Protein AF-A0A2T0MKP4-F1 (afdb_monomer)

Mean predicted aligned error: 13.67 Å

Foldseek 3Di:
DDDDDDDDDDDDDDDDDPDDPPDDPPPDDDCLPPAPLVPLQPQDDPDDDDDDDDDDDPPPPVQDAFPVPRHGADRVAWWKQFLVSRYTTGHHPVRLVQLCDPPRVVVGIHTQDADKFADPDDDPVVVPDPDFKKKWAQNPVVRFIWIFDQALSFTGTDPGDDDPCNVVDDHSQWIFIAGNVLGTIIGTVSLVSNLSSLQNVQADDDPRDDRSVVVVVVSSVVSVVPRDDD

pLDDT: mean 73.69, std 24.6, range [23.22, 97.62]

Organism: NCBI:txid1291556

Secondary structure (DSSP, 8-state):
---------------SS-------------------TTTTT-----------------------B-TTT--B--TTPEEEEETTTTEEEEE-HHHHHHHSSGGGTTTTEEE-----EEESS--GGGT--SSSEEEEEEETTTTEEEEEEEETTEEEE------GGGGGSPTTTEEEEEETTTEEEEEEHHHHHHHHHHHHHH--SSS-HHHHHHHHHHHHHHHHH-----

Radius of gyration: 22.75 Å; Cα contacts (8 Å, |Δi|>4): 328; chains: 1; bounding box: 42×96×41 Å

Structure (mmCIF, N/CA/C/O backbone):
data_AF-A0A2T0MKP4-F1
#
_entry.id   AF-A0A2T0MKP4-F1
#
loop_
_atom_site.group_PDB
_atom_site.id
_atom_site.type_symbol
_atom_site.label_atom_id
_atom_site.label_alt_id
_atom_site.label_comp_id
_atom_site.label_asym_id
_atom_site.label_entity_id
_atom_site.label_seq_id
_atom_site.pdbx_PDB_ins_code
_atom_site.Cartn_x
_atom_site.Cartn_y
_atom_site.Cartn_z
_atom_site.occupancy
_atom_site.B_iso_or_equiv
_atom_site.auth_seq_id
_atom_site.auth_comp_id
_atom_site.auth_asym_id
_atom_site.auth_atom_id
_atom_site.pdbx_PDB_model_num
ATOM 1 N N . MET A 1 1 ? 25.086 57.023 -5.379 1.00 43.94 1 MET A N 1
ATOM 2 C CA . MET A 1 1 ? 24.122 56.310 -4.517 1.00 43.94 1 MET A CA 1
ATOM 3 C C . MET A 1 1 ? 23.199 57.343 -3.894 1.00 43.94 1 MET A C 1
ATOM 5 O O . MET A 1 1 ? 23.745 58.219 -3.247 1.00 43.94 1 MET A O 1
ATOM 9 N N . ASN A 1 2 ? 21.890 57.302 -4.197 1.00 34.00 2 ASN A N 1
ATOM 10 C CA . ASN A 1 2 ? 20.743 57.912 -3.486 1.00 34.00 2 ASN A CA 1
ATOM 11 C C . ASN A 1 2 ? 19.440 57.665 -4.297 1.00 34.00 2 ASN A C 1
ATOM 13 O O . ASN A 1 2 ? 19.446 57.919 -5.499 1.00 34.00 2 ASN A O 1
ATOM 17 N N . GLY A 1 3 ? 18.352 57.243 -3.622 1.00 35.72 3 GLY A N 1
ATOM 18 C CA . GLY A 1 3 ? 16.939 57.193 -4.089 1.00 35.72 3 GLY A CA 1
ATOM 19 C C . GLY A 1 3 ? 16.528 55.931 -4.880 1.00 35.72 3 GLY A C 1
ATOM 20 O O . GLY A 1 3 ? 17.295 55.483 -5.718 1.00 35.72 3 GLY A O 1
ATOM 21 N N . SER A 1 4 ? 15.365 55.283 -4.708 1.00 40.62 4 SER A N 1
ATOM 22 C CA . SER A 1 4 ? 14.092 55.706 -4.101 1.00 40.62 4 SER A CA 1
ATOM 23 C C . SER A 1 4 ? 13.176 54.513 -3.755 1.00 40.62 4 SER A C 1
ATOM 25 O O . SER A 1 4 ? 13.157 53.501 -4.451 1.00 40.62 4 SER A O 1
ATOM 27 N N . THR A 1 5 ? 12.384 54.702 -2.701 1.00 44.50 5 THR A N 1
ATOM 28 C CA . THR A 1 5 ? 11.231 53.933 -2.189 1.00 44.50 5 THR A CA 1
ATOM 29 C C . THR A 1 5 ? 10.038 53.900 -3.157 1.00 44.50 5 THR A C 1
ATOM 31 O O . THR A 1 5 ? 9.821 54.925 -3.795 1.00 44.50 5 THR A O 1
ATOM 34 N N . ARG A 1 6 ? 9.257 52.796 -3.188 1.00 42.75 6 ARG A N 1
ATOM 35 C CA . ARG A 1 6 ? 7.771 52.638 -3.334 1.00 42.75 6 ARG A CA 1
ATOM 36 C C . ARG A 1 6 ? 7.443 51.135 -3.188 1.00 42.75 6 ARG A C 1
ATOM 38 O O . ARG A 1 6 ? 8.251 50.331 -3.631 1.00 42.75 6 ARG A O 1
ATOM 45 N N . ASP A 1 7 ? 6.331 50.602 -2.693 1.00 38.66 7 ASP A N 1
ATOM 46 C CA . ASP A 1 7 ? 5.227 51.001 -1.815 1.00 38.66 7 ASP A CA 1
ATOM 47 C C . ASP A 1 7 ? 4.551 49.659 -1.453 1.00 38.66 7 ASP A C 1
ATOM 49 O O . ASP A 1 7 ? 4.095 48.933 -2.337 1.00 38.66 7 ASP A O 1
ATOM 53 N N . GLY A 1 8 ? 4.552 49.275 -0.174 1.00 34.56 8 GLY A N 1
ATOM 54 C CA . GLY A 1 8 ? 3.868 48.076 0.317 1.00 34.56 8 GLY A CA 1
ATOM 55 C C . GLY A 1 8 ? 2.431 48.417 0.697 1.00 34.56 8 GLY A C 1
ATOM 56 O O . GLY A 1 8 ? 2.204 49.087 1.701 1.00 34.56 8 GLY A O 1
ATOM 57 N N . GLY A 1 9 ? 1.463 47.980 -0.108 1.00 33.59 9 GLY A N 1
ATOM 58 C CA . GLY A 1 9 ? 0.040 48.122 0.197 1.00 33.59 9 GLY A CA 1
ATOM 59 C C . GLY A 1 9 ? -0.408 47.125 1.266 1.00 33.59 9 GLY A C 1
ATOM 60 O O . GLY A 1 9 ? -0.424 45.920 1.027 1.00 33.59 9 GLY A O 1
ATOM 61 N N . THR A 1 10 ? -0.806 47.630 2.432 1.00 38.09 10 THR A N 1
ATOM 62 C CA . THR A 1 10 ? -1.449 46.856 3.503 1.00 38.09 10 THR A CA 1
ATOM 63 C C . THR A 1 10 ? -2.957 46.795 3.257 1.00 38.09 10 THR A C 1
ATOM 65 O O . THR A 1 10 ? -3.630 47.825 3.286 1.00 38.09 10 THR A O 1
ATOM 68 N N . VAL A 1 11 ? -3.516 45.597 3.062 1.00 38.03 11 VAL A N 1
ATOM 69 C CA . VAL A 1 11 ? -4.972 45.377 3.083 1.00 38.03 11 VAL A CA 1
ATOM 70 C C . VAL A 1 11 ? -5.373 44.919 4.485 1.00 38.03 11 VAL A C 1
ATOM 72 O O 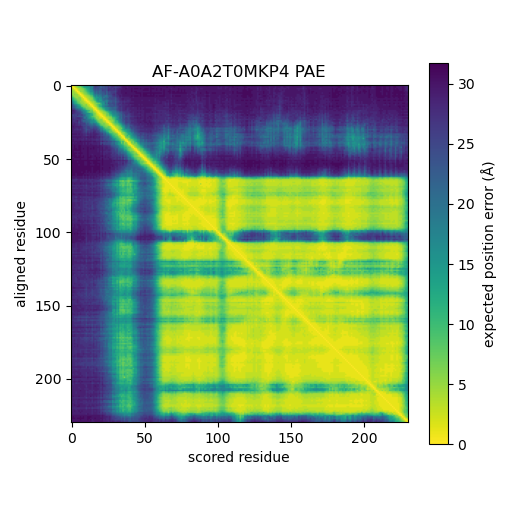. VAL A 1 11 ? -5.071 43.803 4.897 1.00 38.03 11 VAL A O 1
ATOM 75 N N . ASN A 1 12 ? -6.059 45.793 5.224 1.00 32.03 12 ASN A N 1
ATOM 76 C CA . ASN A 1 12 ? -6.628 45.495 6.539 1.00 32.03 12 ASN A CA 1
ATOM 77 C C . ASN A 1 12 ? -8.058 44.950 6.394 1.00 32.03 12 ASN A C 1
ATOM 79 O O . ASN A 1 12 ? -9.005 45.722 6.245 1.00 32.03 12 ASN A O 1
ATOM 83 N N . GLY A 1 13 ? -8.222 43.628 6.485 1.00 33.34 13 GLY A N 1
ATOM 84 C CA . GLY A 1 13 ? -9.520 42.971 6.660 1.00 33.34 13 GLY A CA 1
ATOM 85 C C . GLY A 1 13 ? -9.736 42.578 8.123 1.00 33.34 13 GLY A C 1
ATOM 86 O O . GLY A 1 13 ? -9.011 41.741 8.647 1.00 33.34 13 GLY A O 1
ATOM 87 N N . ARG A 1 14 ? -10.725 43.181 8.795 1.00 33.44 14 ARG A N 1
ATOM 88 C CA . ARG A 1 14 ? -11.178 42.767 10.135 1.00 33.44 14 ARG A CA 1
ATOM 89 C C . ARG A 1 14 ? -12.161 41.601 10.002 1.00 33.44 14 ARG A C 1
ATOM 91 O O . ARG A 1 14 ? -13.255 41.794 9.475 1.00 33.44 14 ARG A O 1
ATOM 98 N N . THR A 1 15 ? -11.798 40.426 10.505 1.00 41.06 15 THR A N 1
ATOM 99 C CA . THR A 1 15 ? -12.735 39.323 10.769 1.00 41.06 15 THR A CA 1
ATOM 100 C C . THR A 1 15 ? -13.427 39.533 12.120 1.00 41.06 15 THR A C 1
ATOM 102 O O . THR A 1 15 ? -12.888 40.181 13.017 1.00 41.06 15 THR A O 1
ATOM 105 N N . ARG A 1 16 ? -14.674 39.059 12.230 1.00 39.78 16 ARG A N 1
ATOM 106 C CA . ARG A 1 16 ? -15.604 39.381 13.325 1.00 39.78 16 ARG A CA 1
ATOM 107 C C . ARG A 1 16 ? -15.595 38.411 14.508 1.00 39.78 16 ARG A C 1
ATOM 109 O O . ARG A 1 16 ? -16.331 38.668 15.449 1.00 39.78 16 ARG A O 1
ATOM 116 N N . ASP A 1 17 ? -14.731 37.401 14.518 1.00 36.59 17 ASP A N 1
ATOM 117 C CA . ASP A 1 17 ? -14.641 36.438 15.618 1.00 36.59 17 ASP A CA 1
ATOM 118 C C . ASP A 1 17 ? -13.200 36.380 16.136 1.00 36.59 17 ASP A C 1
ATOM 120 O O . ASP A 1 17 ? -12.278 35.954 15.441 1.00 36.59 17 ASP A O 1
ATOM 124 N N . GLY A 1 18 ? -12.999 36.897 17.351 1.00 34.97 18 GLY A N 1
ATOM 125 C CA . GLY A 1 18 ? -11.704 37.071 18.012 1.00 34.97 18 GLY A CA 1
ATOM 126 C C . GLY A 1 18 ? -11.052 35.767 18.475 1.00 34.97 18 GLY A C 1
ATOM 127 O O . GLY A 1 18 ? -10.888 35.555 19.672 1.00 34.97 18 GLY A O 1
ATOM 128 N N . GLY A 1 19 ? -10.646 34.918 17.532 1.00 26.39 19 GLY A N 1
ATOM 129 C CA . GLY A 1 19 ? -9.784 33.763 17.775 1.00 26.39 19 GLY A CA 1
ATOM 130 C C . GLY A 1 19 ? -8.436 33.931 17.081 1.00 26.39 19 GLY A C 1
ATOM 131 O O . GLY A 1 19 ? -8.332 33.781 15.866 1.00 26.39 19 GLY A O 1
ATOM 132 N N . THR A 1 20 ? -7.383 34.227 17.839 1.00 26.52 20 THR A N 1
ATOM 133 C CA . THR A 1 20 ? -5.998 34.157 17.360 1.00 26.52 20 THR A CA 1
ATOM 134 C C . THR A 1 20 ? -5.628 32.691 17.131 1.00 26.52 20 THR A C 1
ATOM 136 O O . THR A 1 20 ? -5.327 31.963 18.075 1.00 26.52 20 THR A O 1
ATOM 139 N N . VAL A 1 21 ? -5.634 32.236 15.877 1.00 31.36 21 VAL A N 1
ATOM 140 C CA . VAL A 1 21 ? -5.035 30.947 15.507 1.00 31.36 21 VAL A CA 1
ATOM 141 C C . VAL A 1 21 ? -3.536 31.140 15.286 1.00 31.36 21 VAL A C 1
ATOM 143 O O . VAL A 1 21 ? -3.084 31.531 14.214 1.00 31.36 21 VAL A O 1
ATOM 146 N N . ASN A 1 22 ? -2.740 30.866 16.319 1.00 26.55 22 ASN A N 1
ATOM 147 C CA . ASN A 1 22 ? -1.297 30.668 16.168 1.00 26.55 22 ASN A CA 1
ATOM 148 C C . ASN A 1 22 ? -1.055 29.303 15.508 1.00 26.55 22 ASN A C 1
ATOM 150 O O . ASN A 1 22 ? -0.744 28.317 16.173 1.00 26.55 22 ASN A O 1
ATOM 154 N N . GLY A 1 23 ? -1.246 29.236 14.192 1.00 24.86 23 GLY A N 1
ATOM 155 C CA . GLY A 1 23 ? -0.854 28.087 13.388 1.00 24.86 23 GLY A CA 1
ATOM 156 C C . GLY A 1 23 ? 0.644 28.140 13.126 1.00 24.86 23 GLY A C 1
ATOM 157 O O . GLY A 1 23 ? 1.084 28.785 12.178 1.00 24.86 23 GLY A O 1
ATOM 158 N N . THR A 1 24 ? 1.442 27.469 13.955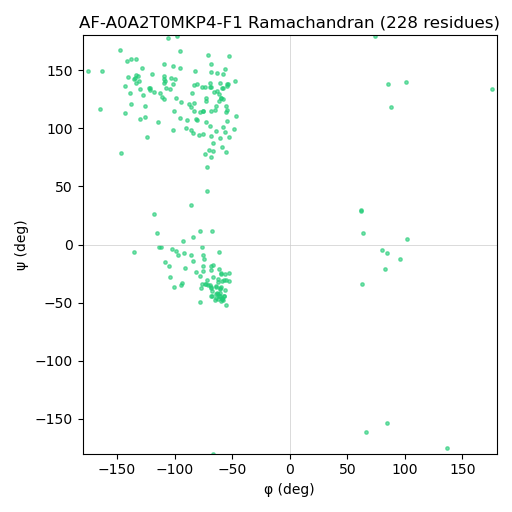 1.00 25.98 24 THR A N 1
ATOM 159 C CA . THR A 1 24 ? 2.803 27.119 13.554 1.00 25.98 24 THR A CA 1
ATOM 160 C C . THR A 1 24 ? 2.702 26.142 12.387 1.00 25.98 24 THR A C 1
ATOM 162 O O . THR A 1 24 ? 2.153 25.046 12.513 1.00 25.98 24 THR A O 1
ATOM 165 N N . MET A 1 25 ? 3.192 26.576 11.225 1.00 23.22 25 MET A N 1
ATOM 166 C CA . MET A 1 25 ? 3.443 25.718 10.073 1.00 23.22 25 MET A CA 1
ATOM 167 C C . MET A 1 25 ? 4.350 24.586 10.571 1.00 23.22 25 MET A C 1
ATOM 169 O O . MET A 1 25 ? 5.503 24.826 10.922 1.00 23.22 25 MET A O 1
ATOM 173 N N . ARG A 1 26 ? 3.806 23.374 10.728 1.00 27.05 26 ARG A N 1
ATOM 174 C CA . ARG A 1 26 ? 4.627 22.211 11.061 1.00 27.05 26 ARG A CA 1
ATOM 175 C C . ARG A 1 26 ? 5.353 21.806 9.793 1.00 27.05 26 ARG A C 1
ATOM 177 O O . ARG A 1 26 ? 4.718 21.422 8.811 1.00 27.05 26 ARG A O 1
ATOM 184 N N .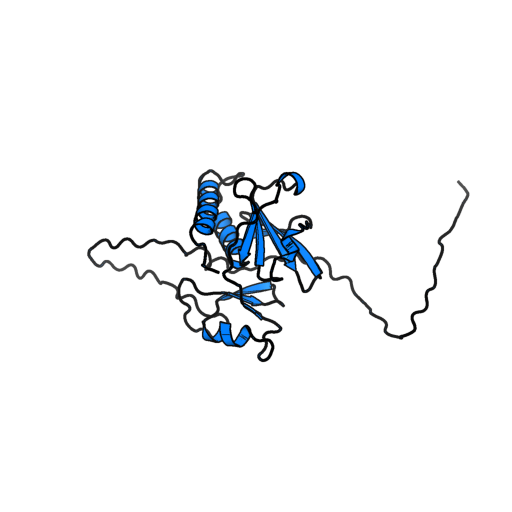 ASP A 1 27 ? 6.670 21.935 9.850 1.00 27.86 27 ASP A N 1
ATOM 185 C CA . ASP A 1 27 ? 7.595 21.485 8.826 1.00 27.86 27 ASP A CA 1
ATOM 186 C C . ASP A 1 27 ? 7.277 20.053 8.395 1.00 27.86 27 ASP A C 1
ATOM 188 O O . ASP A 1 27 ? 6.914 19.198 9.210 1.00 27.86 27 ASP A O 1
ATOM 192 N N . GLY A 1 28 ? 7.402 19.821 7.087 1.00 28.81 28 GLY A N 1
ATOM 193 C CA . GLY A 1 28 ? 7.203 18.542 6.419 1.00 28.81 28 GLY A CA 1
ATOM 194 C C . GLY A 1 28 ? 8.136 17.470 6.964 1.00 28.81 28 GLY A C 1
ATOM 195 O O . GLY A 1 28 ? 9.188 17.197 6.389 1.00 28.81 28 GLY A O 1
ATOM 196 N N . GLY A 1 29 ? 7.718 16.850 8.066 1.00 24.64 29 GLY A N 1
ATOM 197 C CA . GLY A 1 29 ? 8.353 15.677 8.626 1.00 24.64 29 GLY A CA 1
ATOM 198 C C . GLY A 1 29 ? 8.446 14.609 7.549 1.00 24.64 29 GLY A C 1
ATOM 199 O O . GLY A 1 29 ? 7.437 14.113 7.051 1.00 24.64 29 GLY A O 1
ATOM 200 N N . THR A 1 30 ? 9.675 14.260 7.185 1.00 30.06 30 THR A N 1
ATOM 201 C CA . THR A 1 30 ? 9.985 12.997 6.529 1.00 30.06 30 THR A CA 1
ATOM 202 C C . THR A 1 30 ? 9.274 11.892 7.298 1.00 30.06 30 THR A C 1
ATOM 204 O O . THR A 1 30 ? 9.654 11.598 8.434 1.00 30.06 30 THR A O 1
ATOM 207 N N . VAL A 1 31 ? 8.252 11.284 6.692 1.00 34.88 31 VAL A N 1
ATOM 208 C CA . VAL A 1 31 ? 7.715 9.997 7.137 1.00 34.88 31 VAL A CA 1
ATOM 209 C C . VAL A 1 31 ? 8.825 8.986 6.874 1.00 34.88 31 VAL A C 1
ATOM 211 O O . VAL A 1 31 ? 8.878 8.328 5.838 1.00 34.88 31 VAL A O 1
ATOM 214 N N . SER A 1 32 ? 9.795 8.938 7.785 1.00 34.47 32 SER A N 1
ATOM 215 C CA . SER A 1 32 ? 10.756 7.853 7.881 1.00 34.47 32 SER A CA 1
ATOM 216 C C . SER A 1 32 ? 9.946 6.672 8.383 1.00 34.47 32 SER A C 1
ATOM 218 O O . SER A 1 32 ? 9.832 6.455 9.586 1.00 34.47 32 SER A O 1
ATOM 220 N N . GLY A 1 33 ? 9.254 6.013 7.450 1.00 33.66 33 GLY A N 1
ATOM 221 C CA . GLY A 1 33 ? 8.390 4.883 7.729 1.00 33.66 33 GLY A CA 1
ATOM 222 C C . GLY A 1 33 ? 9.205 3.814 8.434 1.00 33.66 33 GLY A C 1
ATOM 223 O O . GLY A 1 33 ? 9.871 3.004 7.787 1.00 33.66 33 GLY A O 1
ATOM 224 N N . ARG A 1 34 ? 9.121 3.787 9.765 1.00 37.62 34 ARG A N 1
ATOM 225 C CA . ARG A 1 34 ? 9.494 2.653 10.609 1.00 37.62 34 ARG A CA 1
ATOM 226 C C . ARG A 1 34 ? 8.455 1.548 10.451 1.00 37.62 34 ARG A C 1
ATOM 228 O O . ARG A 1 34 ? 8.058 0.906 11.413 1.00 37.62 34 ARG A O 1
ATOM 235 N N . LEU A 1 35 ? 8.071 1.253 9.208 1.00 41.41 35 LEU A N 1
ATOM 236 C CA . LEU A 1 35 ? 7.452 -0.023 8.939 1.00 41.41 35 LEU A CA 1
ATOM 237 C C . LEU A 1 35 ? 8.431 -1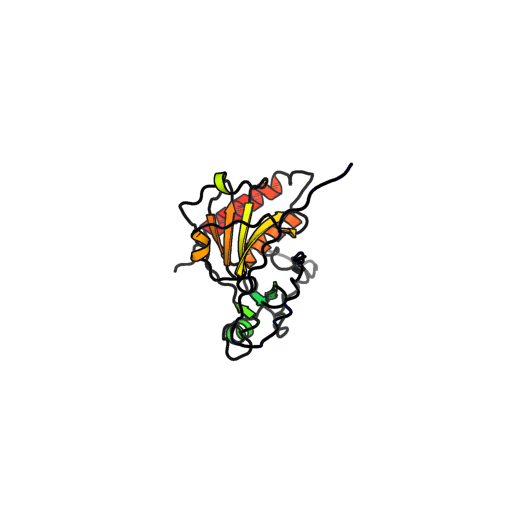.075 9.456 1.00 41.41 35 LEU A C 1
ATOM 239 O O . LEU A 1 35 ? 9.571 -1.153 8.974 1.00 41.41 35 LEU A O 1
ATOM 243 N N . ARG A 1 36 ? 8.001 -1.886 10.424 1.00 42.88 36 ARG A N 1
ATOM 244 C CA . ARG A 1 36 ? 8.638 -3.174 10.688 1.00 42.88 36 ARG A CA 1
ATOM 245 C C . ARG A 1 36 ? 8.321 -4.058 9.488 1.00 42.88 36 ARG A C 1
ATOM 247 O O . ARG A 1 36 ? 7.475 -4.932 9.502 1.00 42.88 36 ARG A O 1
ATOM 254 N N . LEU A 1 37 ? 9.021 -3.770 8.397 1.00 39.41 37 LEU A N 1
ATOM 255 C CA . LEU A 1 37 ? 8.882 -4.351 7.065 1.00 39.41 37 LEU A CA 1
ATOM 256 C C . LEU A 1 37 ? 9.158 -5.868 7.038 1.00 39.41 37 LEU A C 1
ATOM 258 O O . LEU A 1 37 ? 9.039 -6.507 5.993 1.00 39.41 37 LEU A O 1
ATOM 262 N N . HIS A 1 38 ? 9.601 -6.418 8.170 1.00 39.25 38 HIS A N 1
ATOM 263 C CA . HIS A 1 38 ? 10.071 -7.785 8.319 1.00 39.25 38 HIS A CA 1
ATOM 264 C C . HIS A 1 38 ? 8.949 -8.828 8.165 1.00 39.25 38 HIS A C 1
ATOM 266 O O . HIS A 1 38 ? 9.269 -9.962 7.813 1.00 39.25 38 HIS A O 1
ATOM 272 N N . ASP A 1 39 ? 7.676 -8.436 8.293 1.00 45.50 39 ASP A N 1
ATOM 273 C CA . ASP A 1 39 ? 6.540 -9.373 8.280 1.00 45.50 39 ASP A CA 1
ATOM 274 C C . ASP A 1 39 ? 5.808 -9.430 6.915 1.00 45.50 39 ASP A C 1
ATOM 276 O O . ASP A 1 39 ? 5.524 -10.504 6.381 1.00 45.50 39 ASP A O 1
ATOM 280 N N . LEU A 1 40 ? 5.665 -8.309 6.192 1.00 46.28 40 LEU A N 1
ATOM 281 C CA . LEU A 1 40 ? 4.922 -8.272 4.911 1.00 46.28 40 LEU A CA 1
ATOM 282 C C . LEU A 1 40 ? 5.565 -9.058 3.746 1.00 46.28 40 LEU A C 1
ATOM 284 O O . LEU A 1 40 ? 4.905 -9.336 2.740 1.00 46.28 40 LEU A O 1
ATOM 288 N N . THR A 1 41 ? 6.853 -9.404 3.838 1.00 43.16 41 THR A N 1
ATOM 289 C CA . THR A 1 41 ? 7.621 -10.023 2.737 1.00 43.16 41 THR A CA 1
ATOM 290 C C . THR A 1 41 ? 7.610 -11.554 2.732 1.00 43.16 41 THR A C 1
ATOM 292 O O . THR A 1 41 ? 8.069 -12.158 1.761 1.00 43.16 41 THR A O 1
ATOM 295 N N . ARG A 1 42 ? 7.057 -12.218 3.758 1.00 46.94 42 ARG A N 1
ATOM 296 C CA . ARG A 1 42 ? 7.145 -13.686 3.911 1.00 46.94 42 ARG A CA 1
ATOM 297 C C . ARG A 1 42 ? 6.082 -14.482 3.125 1.00 46.94 42 ARG A C 1
ATOM 299 O O . ARG A 1 42 ? 6.034 -15.700 3.214 1.00 46.94 42 ARG A O 1
ATOM 306 N N . ARG A 1 43 ? 5.270 -13.827 2.291 1.00 48.41 43 ARG A N 1
ATOM 307 C CA . ARG A 1 43 ? 4.010 -14.374 1.740 1.00 48.41 43 ARG A CA 1
ATOM 308 C C . ARG A 1 43 ? 4.068 -15.369 0.574 1.00 48.41 43 ARG A C 1
ATOM 310 O O . ARG A 1 43 ? 3.029 -15.629 -0.017 1.00 48.41 43 ARG A O 1
ATOM 317 N N . ARG A 1 44 ? 5.216 -15.940 0.188 1.00 39.81 44 ARG A N 1
ATOM 318 C CA . ARG A 1 44 ? 5.237 -17.028 -0.822 1.00 39.81 44 ARG A CA 1
ATOM 319 C C . ARG A 1 44 ? 6.350 -18.040 -0.568 1.00 39.81 44 ARG A C 1
ATOM 321 O O . ARG A 1 44 ? 7.361 -18.053 -1.266 1.00 39.81 44 ARG A O 1
ATOM 328 N N . ARG A 1 45 ? 6.137 -18.953 0.381 1.00 37.31 45 ARG A N 1
ATOM 329 C CA . ARG A 1 45 ? 6.596 -20.336 0.186 1.00 37.31 45 ARG A CA 1
ATOM 330 C C . ARG A 1 45 ? 5.379 -21.152 -0.210 1.00 37.31 45 ARG A C 1
ATOM 332 O O . ARG A 1 45 ? 4.585 -21.542 0.630 1.00 37.31 45 ARG A O 1
ATOM 339 N N . THR A 1 46 ? 5.222 -21.382 -1.506 1.00 34.97 46 THR A N 1
ATOM 340 C CA . THR A 1 46 ? 4.342 -22.437 -2.005 1.00 34.97 46 THR A CA 1
ATOM 341 C C . THR A 1 46 ? 4.927 -23.766 -1.538 1.00 34.97 46 THR A C 1
ATOM 343 O O . THR A 1 46 ? 5.896 -24.255 -2.119 1.00 34.97 46 THR A O 1
ATOM 346 N N . THR A 1 47 ? 4.410 -24.321 -0.446 1.00 35.41 47 THR A N 1
ATOM 347 C CA . THR A 1 47 ? 4.765 -25.670 -0.005 1.00 35.41 47 THR A CA 1
ATOM 348 C C . THR A 1 47 ? 4.057 -26.663 -0.920 1.00 35.41 47 THR A C 1
ATOM 350 O O . THR A 1 47 ? 2.892 -26.997 -0.730 1.00 35.41 47 THR A O 1
ATOM 353 N N . THR A 1 48 ? 4.762 -27.124 -1.950 1.00 32.75 48 THR A N 1
ATOM 354 C CA . THR A 1 48 ? 4.429 -28.378 -2.632 1.00 32.75 48 THR A CA 1
ATOM 355 C C . THR A 1 48 ? 4.600 -29.516 -1.615 1.00 32.75 48 THR A C 1
ATOM 357 O O . THR A 1 48 ? 5.633 -29.543 -0.940 1.00 32.75 48 THR A O 1
ATOM 360 N N . PRO A 1 49 ? 3.649 -30.456 -1.457 1.00 33.28 49 PRO A N 1
ATOM 361 C CA . PRO A 1 49 ? 3.829 -31.566 -0.533 1.00 33.28 49 PRO A CA 1
ATOM 362 C C . PRO A 1 49 ? 4.846 -32.542 -1.137 1.00 33.28 49 PRO A C 1
ATOM 364 O O . PRO A 1 49 ? 4.541 -33.263 -2.083 1.00 33.28 49 PRO A O 1
ATOM 367 N N . ALA A 1 50 ? 6.070 -32.539 -0.608 1.00 34.19 50 ALA A N 1
ATOM 368 C CA . ALA A 1 50 ? 7.068 -33.564 -0.880 1.00 34.19 50 ALA A CA 1
ATOM 369 C C . ALA A 1 50 ? 7.261 -34.418 0.377 1.00 34.19 50 ALA A C 1
ATOM 371 O O . ALA A 1 50 ? 7.488 -33.922 1.480 1.00 34.19 50 ALA A O 1
ATOM 372 N N . THR A 1 51 ? 7.100 -35.716 0.186 1.00 37.28 51 THR A N 1
ATOM 373 C CA . THR A 1 51 ? 7.067 -36.768 1.193 1.00 37.28 51 THR A CA 1
ATOM 374 C C . THR A 1 51 ? 8.438 -36.996 1.858 1.00 37.28 51 THR A C 1
ATOM 376 O O . THR A 1 51 ? 9.444 -37.112 1.167 1.00 37.28 51 THR A O 1
ATOM 379 N N . ALA A 1 52 ? 8.401 -37.196 3.185 1.00 35.25 52 ALA A N 1
ATOM 380 C CA . ALA A 1 52 ? 9.308 -37.966 4.059 1.00 35.25 52 ALA A CA 1
ATOM 381 C C . ALA A 1 52 ? 10.588 -37.350 4.701 1.00 35.25 52 ALA A C 1
ATOM 383 O O . ALA A 1 52 ? 11.611 -37.126 4.063 1.00 35.25 52 ALA A O 1
ATOM 384 N N . SER A 1 53 ? 10.515 -37.369 6.045 1.00 37.84 53 SER A N 1
ATOM 385 C CA . SER A 1 53 ? 11.510 -37.690 7.094 1.00 37.84 53 SER A CA 1
ATOM 386 C C . SER A 1 53 ? 12.245 -36.593 7.891 1.00 37.84 53 SER A C 1
ATOM 388 O O . SER A 1 53 ? 12.620 -35.561 7.342 1.00 37.84 53 SER A O 1
ATOM 390 N N . PRO A 1 54 ? 12.427 -36.809 9.222 1.00 52.53 54 PRO A N 1
ATOM 391 C CA . PRO A 1 54 ? 12.590 -35.745 10.204 1.00 52.53 54 PRO A CA 1
ATOM 392 C C . PRO A 1 54 ? 14.062 -35.508 10.558 1.00 52.53 54 PRO A C 1
ATOM 394 O O . PRO A 1 54 ? 14.777 -36.406 10.996 1.00 52.53 54 PRO A O 1
ATOM 397 N N . GLY A 1 55 ? 14.497 -34.262 10.419 1.00 30.95 55 GLY A N 1
ATOM 398 C CA . GLY A 1 55 ? 15.786 -33.779 10.894 1.00 30.95 55 GLY A CA 1
ATOM 399 C C . GLY A 1 55 ? 15.599 -32.361 11.403 1.00 30.95 55 GLY A C 1
ATOM 400 O O . GLY A 1 55 ? 15.243 -31.473 10.639 1.00 30.95 55 GLY A O 1
ATOM 4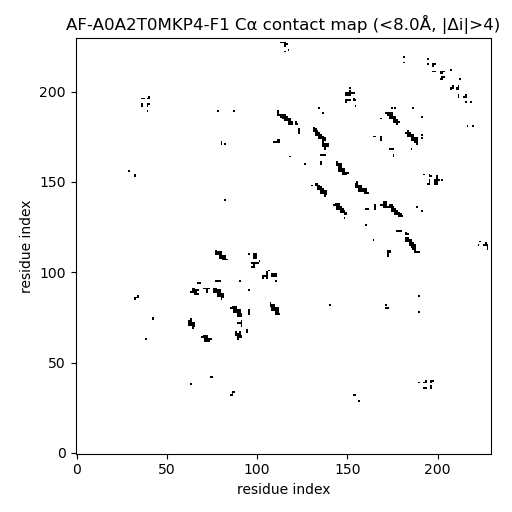01 N N . ASN A 1 56 ? 15.765 -32.198 12.709 1.00 46.56 56 ASN A N 1
ATOM 402 C CA . ASN A 1 56 ? 15.543 -30.991 13.490 1.00 46.56 56 ASN A CA 1
ATOM 403 C C . ASN A 1 56 ? 16.194 -29.736 12.870 1.00 46.56 56 ASN A C 1
ATOM 405 O O . ASN A 1 56 ? 17.381 -29.478 13.054 1.00 46.56 56 ASN A O 1
ATOM 409 N N . ALA A 1 57 ? 15.385 -28.946 12.173 1.00 40.84 57 ALA A N 1
ATOM 410 C CA . ALA A 1 57 ? 15.522 -27.506 12.112 1.00 40.84 57 ALA A CA 1
ATOM 411 C C . ALA A 1 57 ? 14.172 -26.971 12.571 1.00 40.84 57 ALA A C 1
ATOM 413 O O . ALA A 1 57 ? 13.229 -26.882 11.783 1.00 40.84 57 ALA A O 1
ATOM 414 N N . ASP A 1 58 ? 14.078 -26.710 13.872 1.00 41.34 58 ASP A N 1
ATOM 415 C CA . ASP A 1 58 ? 13.068 -25.861 14.488 1.00 41.34 58 ASP A CA 1
ATOM 416 C C . ASP A 1 58 ? 13.126 -24.487 13.805 1.00 41.34 58 ASP A C 1
ATOM 418 O O . ASP A 1 58 ? 13.794 -23.538 14.220 1.00 41.34 58 ASP A O 1
ATOM 422 N N . GLN A 1 59 ? 12.514 -24.438 12.627 1.00 44.53 59 GLN A N 1
ATOM 423 C CA . GLN A 1 59 ? 12.198 -23.243 11.891 1.00 44.53 59 GLN A CA 1
ATOM 424 C C . GLN A 1 59 ? 11.162 -22.562 12.770 1.00 44.53 59 GLN A C 1
ATOM 426 O O . GLN A 1 59 ? 9.976 -22.824 12.602 1.00 44.53 59 GLN A O 1
ATOM 431 N N . LEU A 1 60 ? 11.615 -21.747 13.727 1.00 43.94 60 LEU A N 1
ATOM 432 C CA . LEU A 1 60 ? 10.759 -20.857 14.498 1.00 43.94 60 LEU A CA 1
ATOM 433 C C . LEU A 1 60 ? 9.966 -20.034 13.482 1.00 43.94 60 LEU A C 1
ATOM 435 O O . LEU A 1 60 ? 10.431 -19.029 12.933 1.00 43.94 60 LEU A O 1
ATOM 439 N N . VAL A 1 61 ? 8.779 -20.529 13.148 1.00 49.91 61 VAL A N 1
ATOM 440 C CA . VAL A 1 61 ? 7.738 -19.760 12.507 1.00 49.91 61 VAL A CA 1
ATOM 441 C C . VAL A 1 61 ? 7.366 -18.807 13.622 1.00 49.91 61 VAL A C 1
ATOM 443 O O . VAL A 1 61 ? 6.669 -19.180 14.559 1.00 49.91 61 VAL A O 1
ATOM 446 N N . SER A 1 62 ? 7.980 -17.624 13.624 1.00 56.56 62 SER A N 1
ATOM 447 C CA . SER A 1 62 ? 7.509 -16.544 14.468 1.00 56.56 62 SER A CA 1
ATOM 448 C C . SER A 1 62 ? 6.065 -16.331 14.047 1.00 56.56 62 SER A C 1
ATOM 450 O O . SER A 1 62 ? 5.821 -15.806 12.961 1.00 56.56 62 SER A O 1
ATOM 452 N N . GLU A 1 63 ? 5.128 -16.851 14.835 1.00 73.62 63 GLU A N 1
ATOM 453 C CA . GLU A 1 63 ? 3.723 -16.523 14.674 1.00 73.62 63 GLU A CA 1
ATOM 454 C C . GLU A 1 63 ? 3.650 -15.006 14.744 1.00 73.62 63 GLU A C 1
ATOM 456 O O . GLU A 1 63 ? 4.002 -14.408 15.765 1.00 73.62 63 GLU A O 1
ATOM 461 N N . GLU A 1 64 ? 3.280 -14.385 13.627 1.00 85.62 64 GLU A N 1
ATOM 462 C CA . GLU A 1 64 ? 2.937 -12.974 13.616 1.00 85.62 64 GLU A CA 1
ATOM 463 C C . GLU A 1 64 ? 1.845 -12.779 14.675 1.00 85.62 64 GLU A C 1
ATOM 465 O O . GLU A 1 64 ? 0.946 -13.614 14.834 1.00 85.62 64 GLU A O 1
ATOM 470 N N . ARG A 1 65 ? 1.942 -11.704 15.456 1.00 92.94 65 ARG A N 1
ATOM 471 C CA . ARG A 1 65 ? 1.006 -11.417 16.547 1.00 92.94 65 ARG A CA 1
ATOM 472 C C . ARG A 1 65 ? 0.308 -10.100 16.294 1.00 92.94 65 ARG A C 1
ATOM 474 O O . ARG A 1 65 ? 0.892 -9.166 15.758 1.00 92.94 65 ARG A O 1
ATOM 481 N N . CYS A 1 66 ? -0.943 -10.030 16.722 1.00 93.50 66 CYS A N 1
ATOM 482 C CA . CYS A 1 66 ? -1.718 -8.807 16.723 1.00 93.50 66 CYS A CA 1
ATOM 483 C C . CYS A 1 66 ? -1.014 -7.762 17.591 1.00 93.50 66 CYS A C 1
ATOM 485 O O . CYS A 1 66 ? -0.764 -8.004 18.771 1.00 93.50 66 CYS A O 1
ATOM 487 N N . GLU A 1 67 ? -0.748 -6.585 17.041 1.00 93.00 67 GLU A N 1
ATOM 488 C CA . GLU A 1 67 ? -0.040 -5.516 17.757 1.00 93.00 67 GLU A CA 1
ATOM 489 C C . GLU A 1 67 ? -0.916 -4.827 18.815 1.00 93.00 67 GLU A C 1
ATOM 491 O O . GLU A 1 67 ? -0.406 -4.122 19.680 1.00 93.00 67 GLU A O 1
ATOM 496 N N . LEU A 1 68 ? -2.230 -5.075 18.787 1.00 90.56 68 LEU A N 1
ATOM 497 C CA . LEU A 1 68 ? -3.193 -4.514 19.737 1.00 90.56 68 LEU A CA 1
ATOM 498 C C . LEU A 1 68 ? -3.460 -5.427 20.940 1.00 90.56 68 LEU A C 1
ATOM 500 O O . LEU A 1 68 ? -3.722 -4.932 22.033 1.00 90.56 68 LEU A O 1
ATOM 504 N N . CYS A 1 69 ? -3.427 -6.752 20.757 1.00 93.12 69 CYS A N 1
ATOM 505 C CA . CYS A 1 69 ? -3.798 -7.703 21.815 1.00 93.12 69 CYS A CA 1
ATOM 506 C C . CYS A 1 69 ? -2.855 -8.904 21.989 1.00 93.12 69 CYS A C 1
ATOM 508 O O . CYS A 1 69 ? -3.039 -9.676 22.925 1.00 93.12 69 CYS A O 1
ATOM 510 N N . GLY A 1 70 ? -1.860 -9.091 21.118 1.00 92.56 70 GLY A N 1
ATOM 511 C CA . GLY A 1 70 ? -0.881 -10.183 21.199 1.00 92.56 70 GLY A CA 1
ATOM 512 C C . GLY A 1 70 ? -1.349 -11.547 20.672 1.00 92.56 70 GLY A C 1
ATOM 513 O O . GLY A 1 70 ? -0.539 -12.479 20.607 1.00 92.56 70 GLY A O 1
ATOM 514 N N . GLU A 1 71 ? -2.617 -11.670 20.269 1.00 94.25 71 GLU A N 1
ATOM 515 C CA . GLU A 1 71 ? -3.178 -12.898 19.688 1.00 94.25 71 GLU A CA 1
ATOM 516 C C . GLU A 1 71 ? -2.436 -13.280 18.395 1.00 94.25 71 GLU A C 1
ATOM 518 O O . GLU A 1 71 ? -2.155 -12.385 17.589 1.00 94.25 71 GLU A O 1
ATOM 523 N N . PRO A 1 72 ? -2.133 -14.568 18.149 1.00 92.50 72 PRO A N 1
ATOM 524 C CA . PRO A 1 72 ? -1.584 -15.006 16.870 1.00 92.50 72 PRO A CA 1
ATOM 525 C C . PRO A 1 72 ? -2.476 -14.572 15.701 1.00 92.50 72 PRO A C 1
ATOM 527 O O . PRO A 1 72 ? -3.704 -14.688 15.756 1.00 92.50 72 PRO A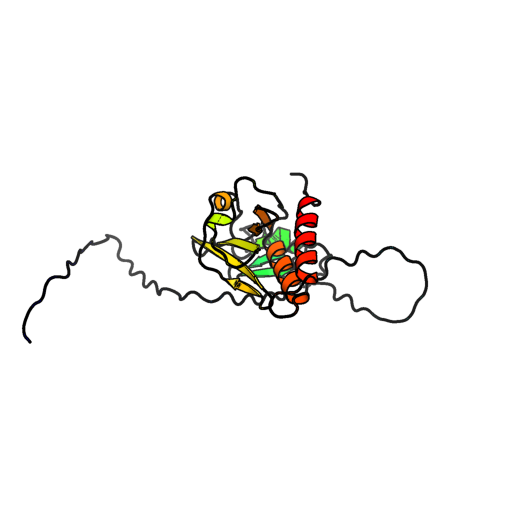 O 1
ATOM 530 N N . VAL A 1 73 ? -1.865 -14.075 14.628 1.00 91.56 73 VAL A N 1
ATOM 531 C CA . VAL A 1 73 ? -2.576 -13.735 13.394 1.00 91.56 73 VAL A CA 1
ATOM 532 C C . VAL A 1 73 ? -2.237 -14.738 12.295 1.00 91.56 73 VAL A C 1
ATOM 534 O O . VAL A 1 73 ? -1.091 -15.175 12.187 1.00 91.56 73 VAL A O 1
ATOM 537 N N . PRO A 1 74 ? -3.222 -15.140 11.473 1.00 86.69 74 PRO A N 1
ATOM 538 C CA . PRO A 1 74 ? -2.956 -16.061 10.382 1.00 86.69 74 PRO A CA 1
ATOM 539 C C . PRO A 1 74 ? -2.089 -15.396 9.309 1.00 86.69 74 PRO A C 1
ATOM 541 O O . PRO A 1 74 ? -2.156 -14.177 9.092 1.00 86.69 74 PRO A O 1
ATOM 544 N N . GLU A 1 75 ? -1.357 -16.214 8.549 1.00 83.06 75 GLU A N 1
ATOM 545 C CA . GLU A 1 75 ? -0.843 -15.765 7.258 1.00 83.06 75 GLU A CA 1
ATOM 546 C C . GLU A 1 75 ? -2.023 -15.244 6.440 1.00 83.06 75 GLU A C 1
ATOM 548 O O . GLU A 1 75 ? -3.125 -15.796 6.462 1.00 83.06 75 GLU A O 1
ATOM 553 N N . GLY A 1 76 ? -1.825 -14.130 5.751 1.00 82.56 76 GLY A N 1
ATOM 554 C CA . GLY A 1 76 ? -2.934 -13.543 5.028 1.00 82.56 76 GLY A CA 1
ATOM 555 C C . GLY A 1 76 ? -3.662 -12.446 5.780 1.00 82.56 76 GLY A C 1
ATOM 556 O O . GLY A 1 76 ? -4.399 -11.750 5.101 1.00 82.56 76 GLY A O 1
ATOM 557 N N . HIS A 1 77 ? -3.464 -12.225 7.087 1.00 90.44 77 HIS A N 1
ATOM 558 C CA . HIS A 1 77 ? -4.244 -11.264 7.887 1.00 90.44 77 HIS A CA 1
ATOM 559 C C . HIS A 1 77 ? -4.304 -9.829 7.305 1.00 90.44 77 HIS A C 1
ATOM 561 O O . HIS A 1 77 ? -3.563 -9.470 6.381 1.00 90.44 77 HIS A O 1
ATOM 567 N N . ARG A 1 78 ? -5.275 -9.039 7.786 1.00 91.12 78 ARG A N 1
ATOM 568 C CA . ARG A 1 78 ? -5.460 -7.625 7.412 1.00 91.12 78 ARG A CA 1
ATOM 569 C C . ARG A 1 78 ? -4.775 -6.728 8.427 1.00 91.12 78 ARG A C 1
ATOM 571 O O . ARG A 1 78 ? -4.698 -7.077 9.605 1.00 91.12 78 ARG A O 1
ATOM 578 N N . HIS A 1 79 ? -4.367 -5.559 7.963 1.00 94.50 79 HIS A N 1
ATOM 579 C CA . HIS A 1 79 ? -3.744 -4.545 8.794 1.00 94.50 79 HIS A CA 1
ATOM 580 C C . HIS A 1 79 ? -4.743 -3.451 9.162 1.00 94.50 79 HIS A C 1
ATOM 582 O O . HIS A 1 79 ? -5.696 -3.181 8.424 1.00 94.50 79 HIS A O 1
ATOM 588 N N . LEU A 1 80 ? -4.499 -2.811 10.298 1.00 93.38 80 LEU A N 1
ATOM 589 C CA . LEU A 1 80 ? -5.060 -1.506 10.624 1.00 93.38 80 LEU A CA 1
ATOM 590 C C . LEU A 1 80 ? -3.989 -0.451 10.342 1.00 93.38 80 LEU A C 1
ATOM 592 O O . LEU A 1 80 ? -2.814 -0.694 10.588 1.00 93.38 80 LEU A O 1
ATOM 596 N N . LEU A 1 81 ? -4.378 0.710 9.839 1.00 93.25 81 LEU A N 1
ATOM 597 C CA . LEU A 1 81 ? -3.530 1.891 9.788 1.00 93.25 81 LEU A CA 1
ATOM 598 C C . LEU A 1 81 ? -3.806 2.739 11.025 1.00 93.25 81 LEU A C 1
ATOM 600 O O . LEU A 1 81 ? -4.943 3.169 11.215 1.00 93.25 81 LEU A O 1
ATOM 604 N N . ASP A 1 82 ? -2.782 3.018 11.825 1.00 91.31 82 ASP A N 1
ATOM 605 C CA . ASP A 1 82 ? -2.844 4.074 12.834 1.00 91.31 82 ASP A CA 1
ATOM 606 C C . ASP A 1 82 ? -2.665 5.436 12.142 1.00 91.31 82 ASP A C 1
ATOM 608 O O . ASP A 1 82 ? -1.608 5.750 11.595 1.00 91.31 82 ASP A O 1
ATOM 612 N N . LEU A 1 83 ? -3.705 6.267 12.148 1.00 87.38 83 LEU A N 1
ATOM 613 C CA . LEU A 1 83 ? -3.720 7.594 11.532 1.00 87.38 83 LEU A CA 1
ATOM 614 C C . LEU A 1 83 ? -2.816 8.606 12.244 1.00 87.38 83 LEU A C 1
ATOM 616 O O . LEU A 1 83 ? -2.411 9.597 11.631 1.00 87.38 83 LEU A O 1
ATOM 620 N N . THR A 1 84 ? -2.485 8.362 13.514 1.00 86.50 84 THR A N 1
ATOM 621 C CA . THR A 1 84 ? -1.601 9.223 14.308 1.00 86.50 84 THR A CA 1
ATOM 622 C C . THR A 1 84 ? -0.146 8.981 13.938 1.00 86.50 84 THR A C 1
ATOM 624 O O . THR A 1 84 ? 0.593 9.931 13.681 1.00 86.50 84 THR A O 1
ATOM 627 N N . THR A 1 85 ? 0.275 7.715 13.907 1.00 87.88 85 THR A N 1
ATOM 628 C CA . THR A 1 85 ? 1.675 7.341 13.641 1.00 87.88 85 THR A CA 1
ATOM 629 C C . THR A 1 85 ? 1.960 7.108 12.160 1.00 87.88 85 THR A C 1
ATOM 631 O O . THR A 1 85 ? 3.114 7.198 11.746 1.00 87.88 85 THR A O 1
ATOM 634 N N . ARG A 1 86 ? 0.919 6.857 11.356 1.00 87.00 86 ARG A N 1
ATOM 635 C CA . ARG A 1 86 ? 1.000 6.395 9.959 1.00 87.00 86 ARG A CA 1
ATOM 636 C C . ARG A 1 86 ? 1.673 5.036 9.807 1.00 87.00 86 ARG A C 1
ATOM 638 O O . ARG A 1 86 ? 2.284 4.759 8.775 1.00 87.00 86 ARG A O 1
ATOM 645 N N . GLU A 1 87 ? 1.551 4.188 10.821 1.00 89.25 87 GLU A N 1
ATOM 646 C CA . GLU A 1 87 ? 2.085 2.829 10.809 1.00 89.25 87 GLU A CA 1
ATOM 647 C C . GLU A 1 87 ? 0.970 1.803 10.575 1.00 89.25 87 GLU A C 1
ATOM 649 O O . GLU A 1 87 ? -0.166 1.964 11.023 1.00 89.25 87 GLU A O 1
ATOM 654 N N . LEU A 1 88 ? 1.305 0.751 9.825 1.00 92.31 88 LEU A N 1
ATOM 655 C CA . LEU A 1 88 ? 0.447 -0.415 9.646 1.00 92.31 88 LEU A CA 1
ATOM 656 C C . LEU A 1 88 ? 0.669 -1.378 10.808 1.00 92.31 88 LEU A C 1
ATOM 658 O O . LEU A 1 88 ? 1.809 -1.749 11.075 1.00 92.31 88 LEU A O 1
ATOM 662 N N . CYS A 1 89 ? -0.421 -1.818 11.422 1.00 93.06 89 CYS A N 1
ATOM 663 C CA . CYS A 1 89 ? -0.434 -2.748 12.538 1.00 93.06 89 CYS A CA 1
ATOM 664 C C . CYS A 1 89 ? -1.055 -4.079 12.118 1.00 93.06 89 CYS A C 1
ATOM 666 O O . CYS A 1 89 ? -2.169 -4.115 11.578 1.00 93.06 89 CYS A O 1
ATOM 668 N N . CYS A 1 90 ? -0.377 -5.184 12.424 1.00 93.62 90 CYS A N 1
ATOM 669 C CA . CYS A 1 90 ? -0.949 -6.524 12.312 1.00 93.62 90 CYS A CA 1
ATOM 670 C C . CYS A 1 90 ? -2.181 -6.635 13.223 1.00 93.62 90 CYS A C 1
ATOM 672 O O . CYS A 1 90 ? -2.096 -6.366 14.424 1.00 93.62 90 CYS A O 1
ATOM 674 N N . ALA A 1 91 ? -3.331 -7.043 12.678 1.00 92.25 91 ALA A N 1
ATOM 675 C CA . ALA A 1 91 ? -4.582 -7.093 13.431 1.00 92.25 91 ALA A CA 1
ATOM 676 C C . ALA A 1 91 ? -5.263 -8.463 13.329 1.00 92.25 91 ALA A C 1
ATOM 678 O O . ALA A 1 91 ? -5.527 -8.970 12.234 1.00 92.25 91 ALA A O 1
ATOM 679 N N . CYS A 1 92 ? -5.622 -9.052 14.473 1.00 92.81 92 CYS A N 1
ATOM 680 C CA . CYS A 1 92 ? -6.490 -10.231 14.505 1.00 92.81 92 CYS A CA 1
ATOM 681 C C . CYS A 1 92 ? -7.930 -9.857 14.121 1.00 92.81 92 CYS A C 1
ATOM 683 O O . CYS A 1 92 ? -8.322 -8.691 14.178 1.00 92.81 92 CYS A O 1
ATOM 685 N N . ARG A 1 93 ? -8.754 -10.850 13.761 1.00 92.06 93 ARG A N 1
ATOM 686 C CA . ARG A 1 93 ? -10.138 -10.611 13.309 1.00 92.06 93 ARG A CA 1
ATOM 687 C C . ARG A 1 93 ? -10.974 -9.825 14.327 1.00 92.06 93 ARG A C 1
ATOM 689 O O . ARG A 1 93 ? -11.756 -8.972 13.926 1.00 92.06 93 ARG A O 1
ATOM 696 N N . ALA A 1 94 ? -10.808 -10.097 15.622 1.00 91.50 94 ALA A N 1
ATOM 697 C CA . ALA A 1 94 ? -11.540 -9.387 16.670 1.00 91.50 94 ALA A CA 1
ATOM 698 C C . ALA A 1 94 ? -11.154 -7.901 16.721 1.00 91.50 94 ALA A C 1
ATOM 700 O O . ALA A 1 94 ? -12.029 -7.040 16.695 1.00 91.50 94 ALA A O 1
ATOM 701 N N . CYS A 1 95 ? -9.853 -7.591 16.711 1.00 91.56 95 CYS A N 1
ATOM 702 C CA . CYS A 1 95 ? -9.374 -6.210 16.682 1.00 91.56 95 CYS A CA 1
ATOM 703 C C . CYS A 1 95 ? -9.770 -5.484 15.393 1.00 91.56 95 CYS A C 1
ATOM 705 O O . CYS A 1 95 ? -10.125 -4.315 15.461 1.00 91.56 95 CYS A O 1
ATOM 707 N N . GLN A 1 96 ? -9.783 -6.166 14.242 1.00 90.38 96 GLN A N 1
ATOM 708 C CA . GLN A 1 96 ? -10.300 -5.578 13.001 1.00 90.38 96 GLN A CA 1
ATOM 709 C C . GLN A 1 96 ? -11.740 -5.086 13.198 1.00 90.38 96 GLN A C 1
ATOM 711 O O . GLN A 1 96 ? -12.005 -3.921 12.964 1.00 90.38 96 GLN A O 1
ATOM 716 N N . VAL A 1 97 ? -12.646 -5.926 13.709 1.00 88.69 97 VAL A N 1
ATOM 717 C CA . VAL A 1 97 ? -14.056 -5.542 13.930 1.00 88.69 97 VAL A CA 1
ATOM 718 C C . VAL A 1 97 ? -14.199 -4.417 14.959 1.00 88.69 97 VAL A C 1
ATOM 720 O O . VAL A 1 97 ? -15.003 -3.510 14.775 1.00 88.69 97 VAL A O 1
ATOM 723 N N . LEU A 1 98 ? -13.432 -4.468 16.050 1.00 87.31 98 LEU A N 1
ATOM 724 C CA . LEU A 1 98 ? -13.531 -3.477 17.124 1.00 87.31 98 LEU A CA 1
ATOM 725 C C . LEU A 1 98 ? -13.066 -2.085 16.684 1.00 87.31 98 LEU A C 1
ATOM 727 O O . LEU A 1 98 ? -13.690 -1.092 17.050 1.00 87.31 98 LEU A O 1
ATOM 731 N N . PHE A 1 99 ? -11.987 -2.015 15.906 1.00 81.06 99 PHE A N 1
ATOM 732 C CA . PHE A 1 99 ? -11.349 -0.752 15.535 1.00 81.06 99 PHE A CA 1
ATOM 733 C C . PHE A 1 99 ? -11.745 -0.234 14.145 1.00 81.06 99 PHE A C 1
ATOM 735 O O . PHE A 1 99 ? -11.409 0.897 13.817 1.00 81.06 99 PHE A O 1
ATOM 742 N N . ASP A 1 100 ? -12.510 -1.004 13.367 1.00 70.88 100 ASP A N 1
ATOM 743 C CA . ASP A 1 100 ? -13.154 -0.556 12.119 1.00 70.88 100 ASP A CA 1
ATOM 744 C C . ASP A 1 100 ? -14.388 0.341 12.373 1.00 70.88 100 ASP A C 1
ATOM 746 O O . ASP A 1 100 ? -14.932 0.963 11.464 1.00 70.88 100 ASP A O 1
ATOM 750 N N . HIS A 1 101 ? -14.836 0.464 13.630 1.00 62.06 101 HIS A N 1
ATOM 751 C CA . HIS A 1 101 ? -15.969 1.307 14.009 1.00 62.06 101 HIS A CA 1
ATOM 752 C C . HIS A 1 101 ? -15.548 2.529 14.836 1.00 62.06 101 HIS A C 1
ATOM 754 O O . HIS A 1 101 ? -14.945 2.421 15.907 1.00 62.06 101 HIS A O 1
ATOM 760 N N . ALA A 1 102 ? -15.974 3.714 14.385 1.00 53.81 102 ALA A N 1
ATOM 761 C CA . ALA A 1 102 ? -15.684 5.009 15.009 1.00 53.81 102 ALA A CA 1
ATOM 762 C C . ALA A 1 102 ? -16.031 5.095 16.515 1.00 53.81 102 ALA A C 1
ATOM 764 O O . ALA A 1 102 ? -15.428 5.883 17.239 1.00 53.81 102 ALA A O 1
ATOM 765 N N . ALA A 1 103 ? -16.967 4.277 17.009 1.00 50.59 103 ALA A N 1
ATOM 766 C CA . ALA A 1 103 ? -17.472 4.339 18.382 1.00 50.59 103 ALA A CA 1
ATOM 767 C C . ALA A 1 103 ? -16.526 3.767 19.463 1.00 50.59 103 ALA A C 1
ATOM 769 O O . ALA A 1 103 ? -16.703 4.090 20.634 1.00 50.59 103 ALA A O 1
ATOM 770 N N . ALA A 1 104 ? -15.528 2.946 19.108 1.00 51.81 104 ALA A N 1
ATOM 771 C CA . ALA A 1 104 ? -14.659 2.247 20.073 1.00 51.81 104 ALA A CA 1
ATOM 772 C C . ALA A 1 104 ? -13.168 2.632 19.962 1.00 51.81 104 ALA A C 1
ATOM 774 O O . ALA A 1 104 ? -12.289 1.844 20.300 1.00 51.81 104 ALA A O 1
ATOM 775 N N . GLY A 1 105 ? -12.872 3.841 19.471 1.00 50.62 105 GLY A N 1
ATOM 776 C CA . GLY A 1 105 ? -11.503 4.275 19.149 1.00 50.62 105 GLY A CA 1
ATOM 777 C C . GLY A 1 105 ? -11.167 4.234 17.653 1.00 50.62 105 GLY A C 1
ATOM 778 O O . GLY A 1 105 ? -10.049 4.574 17.272 1.00 50.62 105 GLY A O 1
ATOM 779 N N . GLY A 1 106 ? -12.138 3.913 16.787 1.00 55.31 106 GLY A N 1
ATOM 780 C CA . GLY A 1 106 ? -11.998 3.924 15.321 1.00 55.31 106 GLY A CA 1
ATOM 781 C C . GLY A 1 106 ? -11.806 5.306 14.679 1.00 55.31 106 GLY A C 1
ATOM 782 O O . GLY A 1 106 ? -11.906 5.436 13.467 1.00 55.31 106 GLY A O 1
ATOM 783 N N . ALA A 1 107 ? -11.550 6.355 15.470 1.00 67.75 107 ALA A N 1
ATOM 784 C CA . ALA A 1 107 ? -11.040 7.625 14.952 1.00 67.75 107 ALA A CA 1
ATOM 785 C C . ALA A 1 107 ? -9.517 7.591 14.732 1.00 67.75 107 ALA A C 1
ATOM 787 O O . ALA A 1 107 ? -9.007 8.371 13.936 1.00 67.75 107 ALA A O 1
ATOM 788 N N . GLN A 1 108 ? -8.791 6.714 15.440 1.00 84.69 108 GLN A N 1
ATOM 789 C CA . GLN A 1 108 ? -7.337 6.578 15.308 1.00 84.69 108 GLN A CA 1
ATOM 790 C C . GLN A 1 108 ? -6.948 5.481 14.320 1.00 84.69 108 GLN A C 1
ATOM 792 O O . GLN A 1 108 ? -5.947 5.630 13.630 1.00 84.69 108 GLN A O 1
ATOM 797 N N . TYR A 1 109 ? -7.713 4.394 14.244 1.00 88.94 109 TYR A N 1
ATOM 798 C CA . TYR A 1 109 ? -7.385 3.256 13.391 1.00 88.94 109 TYR A CA 1
ATOM 799 C C . TYR A 1 109 ? -8.331 3.159 12.206 1.00 88.94 109 TYR A C 1
ATOM 801 O O . TYR A 1 109 ? -9.524 3.423 12.335 1.00 88.94 109 TYR A O 1
ATOM 809 N N . ARG A 1 110 ? -7.802 2.727 11.060 1.00 89.88 110 ARG A N 1
ATOM 810 C CA . ARG A 1 110 ? -8.603 2.397 9.879 1.00 89.88 110 ARG A CA 1
ATOM 811 C C . ARG A 1 110 ? -8.231 1.042 9.325 1.00 89.88 110 ARG A C 1
ATOM 813 O O . ARG A 1 110 ? -7.054 0.7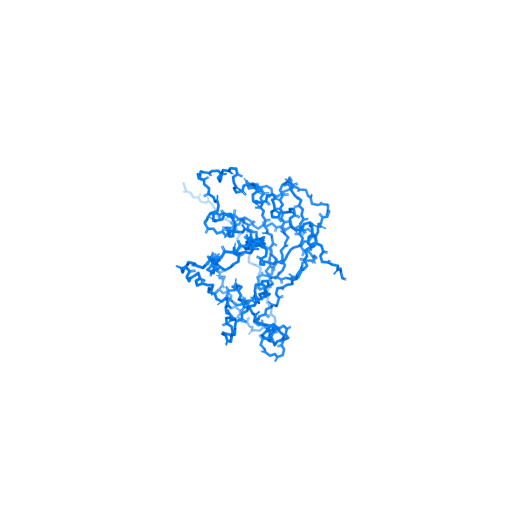33 9.170 1.00 89.88 110 ARG A O 1
ATOM 820 N N . LEU A 1 111 ? -9.231 0.229 9.014 1.00 93.31 111 LEU A N 1
ATOM 821 C CA . LEU A 1 111 ? -9.008 -1.086 8.440 1.00 93.31 111 LEU A CA 1
ATOM 822 C C . LEU A 1 111 ? -8.555 -0.969 6.986 1.00 93.31 111 LEU A C 1
ATOM 824 O O . LEU A 1 111 ? -9.229 -0.361 6.162 1.00 93.31 111 LEU A O 1
ATOM 828 N N . VAL A 1 112 ? -7.424 -1.592 6.654 1.00 94.50 112 VAL A N 1
ATOM 829 C CA . VAL A 1 112 ? -6.924 -1.609 5.277 1.00 94.50 112 VAL A CA 1
ATOM 830 C C . VAL A 1 112 ? -7.808 -2.535 4.432 1.00 94.50 112 VAL A C 1
ATOM 832 O O . VAL A 1 112 ? -7.999 -3.702 4.815 1.00 94.50 112 VAL A O 1
ATOM 835 N N . PRO A 1 113 ? -8.407 -2.052 3.323 1.00 93.12 113 PRO A N 1
ATOM 836 C CA . PRO A 1 113 ? -9.297 -2.837 2.470 1.00 93.12 113 PRO A CA 1
ATOM 837 C C . PRO A 1 113 ? -8.561 -3.972 1.747 1.00 93.12 113 PRO A C 1
ATOM 839 O O . PRO A 1 113 ? -7.374 -4.216 1.936 1.00 93.12 113 PRO A O 1
ATOM 842 N N . ARG A 1 114 ? -9.297 -4.740 0.944 1.00 91.69 114 ARG A N 1
ATOM 843 C CA . ARG A 1 114 ? -8.738 -5.794 0.074 1.00 91.69 114 ARG A CA 1
ATOM 844 C C . ARG A 1 114 ? -8.852 -5.464 -1.407 1.00 91.69 114 ARG A C 1
ATOM 846 O O . ARG A 1 114 ? -8.423 -6.258 -2.239 1.00 91.69 114 ARG A O 1
ATOM 853 N N . ARG A 1 115 ? -9.468 -4.327 -1.723 1.00 94.00 115 ARG A N 1
ATOM 854 C CA . ARG A 1 115 ? -9.790 -3.928 -3.084 1.00 94.00 115 ARG A CA 1
ATOM 855 C C . ARG A 1 115 ? -8.509 -3.790 -3.897 1.00 94.00 115 ARG A C 1
ATOM 857 O O . ARG A 1 115 ? -7.607 -3.045 -3.535 1.00 94.00 115 ARG A O 1
ATOM 864 N N . ARG A 1 116 ? -8.460 -4.537 -4.996 1.00 95.69 116 ARG A N 1
ATOM 865 C CA . ARG A 1 116 ? -7.410 -4.500 -6.012 1.00 95.69 116 ARG A CA 1
ATOM 866 C C . ARG A 1 116 ? -8.097 -4.366 -7.352 1.00 95.69 116 ARG A C 1
ATOM 868 O O . ARG A 1 116 ? -8.749 -5.300 -7.811 1.00 95.69 116 ARG A O 1
ATOM 875 N N . GLU A 1 117 ? -7.995 -3.192 -7.948 1.00 95.50 117 GLU A N 1
ATOM 876 C CA . GLU A 1 117 ? -8.770 -2.850 -9.130 1.00 95.50 117 GLU A CA 1
ATOM 877 C C . GLU A 1 117 ? -7.900 -2.120 -10.142 1.00 95.50 117 GLU A C 1
ATOM 879 O O . GLU A 1 117 ? -7.351 -1.052 -9.860 1.00 95.50 117 GLU A O 1
ATOM 884 N N . ARG A 1 118 ? -7.791 -2.692 -11.340 1.00 95.19 118 ARG A N 1
ATOM 885 C CA . ARG A 1 118 ? -7.081 -2.056 -12.444 1.00 95.19 118 ARG A CA 1
ATOM 886 C C . ARG A 1 118 ? -7.859 -0.839 -12.928 1.00 95.19 118 ARG A C 1
ATOM 888 O O . ARG A 1 118 ? -9.067 -0.921 -13.115 1.00 95.19 118 ARG A O 1
ATOM 895 N N . GLN A 1 119 ? -7.149 0.257 -13.157 1.00 94.38 119 GLN A N 1
ATOM 896 C CA . GLN A 1 119 ? -7.712 1.499 -13.664 1.00 94.38 119 GLN A CA 1
ATOM 897 C C . GLN A 1 119 ? -7.268 1.733 -15.105 1.00 94.38 119 GLN A C 1
ATOM 899 O O . GLN A 1 119 ? -6.104 1.522 -15.464 1.00 94.38 119 GLN A O 1
ATOM 904 N N . ASP A 1 120 ? -8.204 2.204 -15.920 1.00 88.69 120 ASP A N 1
ATOM 905 C CA . ASP A 1 120 ? -7.939 2.661 -17.278 1.00 88.69 120 ASP A CA 1
ATOM 906 C C . ASP A 1 120 ? -7.726 4.185 -17.306 1.00 88.69 120 ASP A C 1
ATOM 908 O O . ASP A 1 120 ? -7.998 4.896 -16.341 1.00 88.69 120 ASP A O 1
ATOM 912 N N . GLY A 1 121 ? -7.213 4.707 -18.423 1.00 78.25 121 GLY A N 1
ATOM 913 C CA . GLY A 1 121 ? -7.090 6.154 -18.652 1.00 78.25 121 GLY A CA 1
ATOM 914 C C . GLY A 1 121 ? -5.838 6.828 -18.076 1.00 78.25 121 GLY A C 1
ATOM 915 O O . GLY A 1 121 ? -5.570 7.980 -18.412 1.00 78.25 121 GLY A O 1
ATOM 916 N N . PHE A 1 122 ? -5.021 6.128 -17.286 1.00 84.44 122 PHE A N 1
ATOM 917 C CA . PHE A 1 122 ? -3.740 6.664 -16.819 1.00 84.44 122 PHE A CA 1
ATOM 918 C C . PHE A 1 122 ? -2.662 6.639 -17.917 1.00 84.44 122 PHE A C 1
ATOM 920 O O . PHE A 1 122 ? -2.464 5.627 -18.591 1.00 84.44 122 PHE A O 1
ATOM 927 N N . THR A 1 123 ? -1.908 7.738 -18.050 1.00 83.62 123 THR A N 1
ATOM 928 C CA . THR A 1 123 ? -0.761 7.841 -18.967 1.00 83.62 123 THR A CA 1
ATOM 929 C C . THR A 1 123 ? 0.504 8.282 -18.224 1.00 83.62 123 THR A C 1
ATOM 931 O O . THR A 1 123 ? 0.581 9.397 -17.711 1.00 83.62 123 THR A O 1
ATOM 934 N N . TRP A 1 124 ? 1.545 7.439 -18.240 1.00 87.06 124 TRP A N 1
ATOM 935 C CA . TRP A 1 124 ? 2.804 7.662 -17.506 1.00 87.06 124 TRP A CA 1
ATOM 936 C C . TRP A 1 124 ? 3.522 8.976 -17.855 1.00 87.06 124 TRP A C 1
ATOM 938 O O . TRP A 1 124 ? 4.214 9.547 -17.015 1.00 87.06 124 TRP A O 1
ATOM 948 N N . SER A 1 125 ? 3.381 9.472 -19.089 1.00 79.12 125 SER A N 1
ATOM 949 C CA . SER A 1 125 ? 4.097 10.662 -19.570 1.00 79.12 125 SER A CA 1
ATOM 950 C C . SER A 1 125 ? 3.804 11.931 -18.770 1.00 79.12 125 SER A C 1
ATOM 952 O O . SER A 1 125 ? 4.647 12.822 -18.760 1.00 79.12 125 SER A O 1
ATOM 954 N N . GLY A 1 126 ? 2.650 12.015 -18.097 1.00 75.50 126 GLY A N 1
ATOM 955 C CA . GLY A 1 126 ? 2.322 13.153 -17.238 1.00 75.50 126 GLY A CA 1
ATOM 956 C C . GLY A 1 126 ? 3.217 13.229 -16.000 1.00 75.50 126 GLY A C 1
ATOM 957 O O . GLY A 1 126 ? 3.745 14.290 -15.702 1.00 75.50 126 GLY A O 1
ATOM 958 N N . LEU A 1 127 ? 3.459 12.094 -15.337 1.00 82.00 127 LEU A N 1
ATOM 959 C CA . LEU A 1 127 ? 4.008 12.004 -13.978 1.00 82.00 127 LEU A CA 1
ATOM 960 C C . LEU A 1 127 ? 5.427 12.584 -13.807 1.00 82.00 127 LEU A C 1
ATOM 962 O O . LEU A 1 127 ? 5.801 13.005 -12.716 1.00 82.00 127 LEU A O 1
ATOM 966 N N . GLY A 1 128 ? 6.257 12.551 -14.856 1.00 75.31 128 GLY A N 1
ATOM 967 C CA . GLY A 1 128 ? 7.628 13.085 -14.817 1.00 75.31 128 GLY A CA 1
ATOM 968 C C . GLY A 1 128 ? 8.591 12.383 -13.842 1.00 75.31 128 GLY A C 1
ATOM 969 O O . GLY A 1 128 ? 9.699 12.869 -13.619 1.00 75.31 128 GLY A O 1
ATOM 970 N N . ALA A 1 129 ? 8.205 11.244 -13.257 1.00 77.62 129 ALA A N 1
ATOM 971 C CA . ALA A 1 129 ? 9.028 10.527 -12.289 1.00 77.62 129 ALA A CA 1
ATOM 972 C C . ALA A 1 129 ? 10.214 9.800 -12.969 1.00 77.62 129 ALA A C 1
ATOM 974 O O . ALA A 1 129 ? 10.012 9.106 -13.970 1.00 77.62 129 ALA A O 1
ATOM 975 N N . PRO A 1 130 ? 11.444 9.875 -12.413 1.00 77.88 130 PRO A N 1
ATOM 976 C CA . PRO A 1 130 ? 12.622 9.177 -12.948 1.00 77.88 130 PRO A CA 1
ATOM 977 C C . PRO A 1 130 ? 12.633 7.669 -12.632 1.00 77.88 130 PRO A C 1
ATOM 979 O O . PRO A 1 130 ? 13.548 6.948 -13.028 1.00 77.88 130 PRO A O 1
ATOM 982 N N . VAL A 1 131 ? 11.633 7.193 -11.890 1.00 87.50 131 VAL A N 1
ATOM 983 C CA . VAL A 1 131 ? 11.437 5.786 -11.527 1.00 87.50 131 VAL A CA 1
ATOM 984 C C . VAL A 1 131 ? 10.424 5.122 -12.463 1.00 87.50 131 VAL A C 1
ATOM 986 O O . VAL A 1 131 ? 9.915 5.752 -13.383 1.00 87.50 131 VAL A O 1
ATOM 989 N N . ARG A 1 132 ? 10.153 3.828 -12.271 1.00 90.31 132 ARG A N 1
ATOM 990 C CA . ARG A 1 132 ? 9.161 3.083 -13.072 1.00 90.31 132 ARG A CA 1
ATOM 991 C C . ARG A 1 132 ? 7.860 2.813 -12.336 1.00 90.31 132 ARG A C 1
ATOM 993 O O . ARG A 1 132 ? 6.871 2.519 -12.988 1.00 90.31 132 ARG A O 1
ATOM 1000 N N . THR A 1 133 ? 7.890 2.918 -11.012 1.00 94.50 133 THR A N 1
ATOM 1001 C CA . THR A 1 133 ? 6.782 2.558 -10.138 1.00 94.50 133 THR A CA 1
ATOM 1002 C C . THR A 1 133 ? 6.665 3.603 -9.040 1.00 94.50 133 THR A C 1
ATOM 1004 O O . THR A 1 133 ? 7.661 3.936 -8.392 1.00 94.50 133 THR A O 1
ATOM 1007 N N . VAL A 1 134 ? 5.459 4.115 -8.830 1.00 95.81 134 VAL A N 1
ATOM 1008 C CA . VAL A 1 134 ? 5.120 5.022 -7.730 1.00 95.81 134 VAL A CA 1
ATOM 1009 C C . VAL A 1 134 ? 3.780 4.612 -7.146 1.00 95.81 134 VAL A C 1
ATOM 1011 O O . VAL A 1 134 ? 2.990 3.955 -7.815 1.00 95.81 134 VAL A O 1
ATOM 1014 N N . PHE A 1 135 ? 3.494 5.024 -5.921 1.00 96.38 135 PHE A N 1
ATOM 1015 C CA . PHE A 1 135 ? 2.137 4.974 -5.399 1.00 96.38 135 PHE A CA 1
ATOM 1016 C C . PHE A 1 135 ? 1.759 6.313 -4.780 1.00 96.38 135 PHE A C 1
ATOM 1018 O O . PHE A 1 135 ? 2.587 6.975 -4.149 1.00 96.38 135 PHE A O 1
ATOM 1025 N N . LEU A 1 136 ? 0.512 6.715 -5.003 1.00 94.94 136 LEU A N 1
ATOM 1026 C CA . LEU A 1 136 ? -0.070 7.940 -4.472 1.00 94.94 136 LEU A CA 1
ATOM 1027 C C . LEU A 1 136 ? -1.065 7.586 -3.373 1.00 94.94 136 LEU A C 1
ATOM 1029 O O . LEU A 1 136 ? -1.897 6.700 -3.555 1.00 94.94 136 LEU A O 1
ATOM 1033 N N . VAL A 1 137 ? -1.000 8.298 -2.254 1.00 93.81 137 VAL A N 1
ATOM 1034 C CA . VAL A 1 137 ? -1.932 8.146 -1.130 1.00 93.81 137 VAL A CA 1
ATOM 1035 C C . VAL A 1 137 ? -2.609 9.482 -0.882 1.00 93.81 137 VAL A C 1
ATOM 1037 O O . VAL A 1 137 ? -1.945 10.521 -0.853 1.00 93.81 137 VAL A O 1
ATOM 1040 N N . ARG A 1 138 ? -3.930 9.467 -0.688 1.00 92.25 138 ARG A N 1
ATOM 1041 C CA . ARG A 1 138 ? -4.658 10.642 -0.203 1.00 92.25 138 ARG A CA 1
ATOM 1042 C C . ARG A 1 138 ? -4.506 10.716 1.309 1.00 92.25 138 ARG A C 1
ATOM 1044 O O . ARG A 1 138 ? -5.110 9.922 2.021 1.00 92.25 138 ARG A O 1
ATOM 1051 N N . ASP A 1 139 ? -3.723 11.674 1.778 1.00 87.81 139 ASP A N 1
ATOM 1052 C CA . ASP A 1 139 ? -3.561 11.961 3.196 1.00 87.81 139 ASP A CA 1
ATOM 1053 C C . ASP A 1 139 ? -4.755 12.807 3.671 1.00 87.81 139 ASP A C 1
ATOM 1055 O O . ASP A 1 139 ? -4.865 13.989 3.326 1.00 87.81 139 ASP A O 1
ATOM 1059 N N . SER A 1 140 ? -5.663 12.205 4.447 1.00 85.75 140 SER A N 1
ATOM 1060 C CA . SER A 1 140 ? -6.852 12.908 4.947 1.00 85.75 140 SER A CA 1
ATOM 1061 C C . SER A 1 140 ? -6.518 13.954 6.013 1.00 85.75 140 SER A C 1
ATOM 1063 O O . SER A 1 140 ? -7.128 15.020 6.034 1.00 85.75 140 SER A O 1
ATOM 1065 N N . GLY A 1 141 ? -5.516 13.692 6.857 1.00 82.31 141 GLY A N 1
ATOM 1066 C CA . GLY A 1 141 ? -5.087 14.600 7.923 1.00 82.31 141 GLY A CA 1
ATOM 1067 C C . GLY A 1 141 ? -4.423 15.875 7.396 1.00 82.31 141 GLY A C 1
ATOM 1068 O O . GLY A 1 141 ? -4.589 16.947 7.973 1.00 82.31 141 GLY A O 1
ATOM 1069 N N . ALA A 1 142 ? -3.690 15.772 6.289 1.00 79.94 142 ALA A N 1
ATOM 1070 C CA . ALA A 1 142 ? -3.026 16.893 5.634 1.00 79.94 142 ALA A CA 1
ATOM 1071 C C . ALA A 1 142 ? -3.827 17.485 4.462 1.00 79.94 142 ALA A C 1
ATOM 1073 O O . ALA A 1 142 ? -3.421 18.512 3.916 1.00 79.94 142 ALA A O 1
ATOM 1074 N N . GLY A 1 143 ? -4.920 16.835 4.050 1.00 82.88 143 GLY A N 1
ATOM 1075 C CA . GLY A 1 143 ? -5.764 17.262 2.933 1.00 82.88 143 GLY A CA 1
ATOM 1076 C C . GLY A 1 143 ? -5.036 17.302 1.587 1.00 82.88 143 GLY A C 1
ATOM 1077 O O . GLY A 1 143 ? -5.367 18.134 0.744 1.00 82.88 143 GLY A O 1
ATOM 1078 N N . ARG A 1 144 ? -4.015 16.457 1.386 1.00 84.88 144 ARG A N 1
ATOM 1079 C CA . ARG A 1 144 ? -3.179 16.461 0.173 1.00 84.88 144 ARG A CA 1
ATOM 1080 C C . ARG A 1 144 ? -2.809 15.057 -0.290 1.00 84.88 144 ARG A C 1
ATOM 1082 O O . ARG A 1 144 ? -2.767 14.119 0.500 1.00 84.88 144 ARG A O 1
ATOM 1089 N N . SER A 1 145 ? -2.474 14.932 -1.567 1.00 89.31 145 SER A N 1
ATOM 1090 C CA . SER A 1 145 ? -1.894 13.714 -2.133 1.00 89.31 145 SER A CA 1
ATOM 1091 C C . SER A 1 145 ? -0.392 13.652 -1.836 1.00 89.31 145 SER A C 1
ATOM 1093 O O . SER A 1 145 ? 0.316 14.660 -1.925 1.00 89.31 145 SER A O 1
ATOM 1095 N N . VAL A 1 146 ? 0.103 12.470 -1.471 1.00 90.06 146 VAL A N 1
ATOM 1096 C CA . VAL A 1 146 ? 1.530 12.207 -1.241 1.00 90.06 146 VAL A CA 1
ATOM 1097 C C . VAL A 1 146 ? 1.989 11.102 -2.179 1.00 90.06 146 VAL A C 1
ATOM 1099 O O . VAL A 1 146 ? 1.330 10.070 -2.291 1.00 90.06 146 VAL A O 1
ATOM 1102 N N . MET A 1 147 ? 3.127 11.318 -2.840 1.00 92.50 147 MET A N 1
ATOM 1103 C CA . MET A 1 147 ? 3.745 10.338 -3.725 1.00 92.50 147 MET A CA 1
ATOM 1104 C C . MET A 1 147 ? 4.909 9.638 -3.039 1.00 92.50 147 MET A C 1
ATOM 1106 O O . MET A 1 147 ? 5.766 10.283 -2.432 1.00 92.50 147 MET A O 1
ATOM 1110 N N . TYR A 1 148 ? 4.991 8.328 -3.237 1.00 93.81 148 TYR A N 1
ATOM 1111 C CA . TYR A 1 148 ? 6.123 7.514 -2.827 1.00 93.81 148 TYR A CA 1
ATOM 1112 C C . TYR A 1 148 ? 6.635 6.663 -3.981 1.00 93.81 148 TYR A C 1
ATOM 1114 O O . TYR A 1 148 ? 5.874 6.249 -4.854 1.00 93.81 148 TYR A O 1
ATOM 1122 N N . TYR A 1 149 ? 7.923 6.340 -3.948 1.00 91.25 149 TYR A N 1
ATOM 1123 C CA . TYR A 1 149 ? 8.517 5.335 -4.820 1.00 91.25 149 TYR A CA 1
ATOM 1124 C C . TYR A 1 149 ? 9.186 4.219 -4.003 1.00 91.25 149 TYR A C 1
ATOM 1126 O O . TYR A 1 149 ? 9.903 4.503 -3.034 1.00 91.25 149 TYR A O 1
ATOM 1134 N N . PRO A 1 150 ? 8.972 2.940 -4.369 1.00 93.25 150 PRO A N 1
ATOM 1135 C CA . PRO A 1 150 ? 9.703 1.819 -3.791 1.00 93.25 150 PRO A CA 1
ATOM 1136 C C . PRO A 1 150 ? 11.205 1.931 -4.063 1.00 93.25 150 PRO A C 1
ATOM 1138 O O . PRO A 1 150 ? 11.633 2.115 -5.202 1.00 93.25 150 PRO A O 1
ATOM 1141 N N . SER A 1 151 ? 12.022 1.793 -3.020 1.00 89.75 151 SER A N 1
ATOM 1142 C CA . SER A 1 151 ? 13.480 1.862 -3.129 1.00 89.75 151 SER A CA 1
ATOM 1143 C C . SER A 1 151 ? 14.170 0.941 -2.115 1.00 89.75 151 SER A C 1
ATOM 1145 O O . SER A 1 151 ? 13.537 0.523 -1.143 1.00 89.75 151 SER A O 1
ATOM 1147 N N . PRO A 1 152 ? 15.486 0.697 -2.252 1.00 89.12 152 PRO A N 1
ATOM 1148 C CA . PRO A 1 152 ? 16.275 -0.061 -1.270 1.00 89.12 152 PRO A CA 1
ATOM 1149 C C . PRO A 1 152 ? 16.287 0.563 0.128 1.00 89.12 152 PRO A C 1
ATOM 1151 O O . PRO A 1 152 ? 16.468 -0.134 1.126 1.00 89.12 152 PRO A O 1
ATOM 1154 N N . ALA A 1 153 ? 16.077 1.877 0.205 1.00 88.25 153 ALA A N 1
ATOM 1155 C CA . ALA A 1 153 ? 16.036 2.614 1.459 1.00 88.25 153 ALA A CA 1
ATOM 1156 C C . ALA A 1 153 ? 14.658 2.569 2.141 1.00 88.25 153 ALA A C 1
ATOM 1158 O O . ALA A 1 153 ? 14.554 2.916 3.313 1.00 88.25 153 ALA A O 1
ATOM 1159 N N . GLY A 1 154 ? 13.593 2.157 1.446 1.00 89.88 154 GLY A N 1
ATOM 1160 C CA . GLY A 1 154 ? 12.229 2.395 1.922 1.00 89.88 154 GLY A CA 1
ATOM 1161 C C . GLY A 1 154 ? 11.285 2.856 0.828 1.00 89.88 154 GLY A C 1
ATOM 1162 O O . GLY A 1 154 ? 11.658 2.972 -0.341 1.00 89.88 154 GLY A O 1
ATOM 1163 N N . ALA A 1 155 ? 10.066 3.174 1.251 1.00 92.00 155 ALA A N 1
ATOM 1164 C CA . ALA A 1 155 ? 9.214 4.093 0.520 1.00 92.00 155 ALA A CA 1
ATOM 1165 C C . ALA A 1 155 ? 9.846 5.482 0.638 1.00 92.00 155 ALA A C 1
ATOM 1167 O O . ALA A 1 155 ? 9.969 6.010 1.742 1.00 92.00 155 ALA A O 1
ATOM 1168 N N . VAL A 1 156 ? 10.295 6.048 -0.476 1.00 90.81 156 VAL A N 1
ATOM 1169 C CA . VAL A 1 156 ? 10.897 7.384 -0.481 1.00 90.81 156 VAL A CA 1
ATOM 1170 C C . VAL A 1 156 ? 9.887 8.364 -1.048 1.00 90.81 156 VAL A C 1
ATOM 1172 O O . VAL A 1 156 ? 9.241 8.072 -2.052 1.00 90.81 156 VAL A O 1
ATOM 1175 N N . ALA A 1 157 ? 9.724 9.501 -0.377 1.00 89.88 157 ALA A N 1
ATOM 1176 C CA . ALA A 1 157 ? 8.796 10.536 -0.803 1.00 89.88 157 ALA A CA 1
ATOM 1177 C C . ALA A 1 157 ? 9.272 11.192 -2.108 1.00 89.88 157 ALA A C 1
ATOM 1179 O O . ALA A 1 157 ? 10.450 11.516 -2.263 1.00 89.88 157 ALA A O 1
ATOM 1180 N N . GLY A 1 158 ? 8.340 11.390 -3.035 1.00 87.56 158 GLY A N 1
ATOM 1181 C CA . GLY A 1 158 ? 8.535 12.167 -4.253 1.00 87.56 158 GLY A CA 1
ATOM 1182 C C . GLY A 1 158 ? 7.846 13.534 -4.183 1.00 87.56 158 GLY A C 1
ATOM 1183 O O . GLY A 1 158 ? 7.177 13.842 -3.193 1.00 87.56 158 GLY A O 1
ATOM 1184 N N . PRO A 1 159 ? 7.985 14.365 -5.231 1.00 84.62 159 PRO A N 1
ATOM 1185 C CA . PRO A 1 159 ? 7.195 15.587 -5.356 1.00 84.62 159 PRO A CA 1
ATOM 1186 C C . PRO A 1 159 ? 5.695 15.268 -5.337 1.00 84.62 159 PRO A C 1
ATOM 1188 O O . PRO A 1 159 ? 5.270 14.220 -5.819 1.00 84.62 159 PRO A O 1
ATOM 1191 N N . ALA A 1 160 ? 4.891 16.175 -4.782 1.00 82.50 160 ALA A N 1
ATOM 1192 C CA . ALA A 1 160 ? 3.443 16.014 -4.792 1.00 82.50 160 ALA A CA 1
ATOM 1193 C C . ALA A 1 160 ? 2.930 15.902 -6.237 1.00 82.50 160 ALA A C 1
ATOM 1195 O O . ALA A 1 160 ? 3.333 16.670 -7.112 1.00 82.50 160 ALA A O 1
ATOM 1196 N N . TRP A 1 161 ? 2.041 14.940 -6.461 1.00 86.31 161 TRP A N 1
ATOM 1197 C CA . TRP A 1 161 ? 1.375 14.689 -7.731 1.00 86.31 161 TRP A CA 1
ATOM 1198 C C . TRP A 1 161 ? -0.078 14.321 -7.445 1.00 86.31 161 TRP A C 1
AT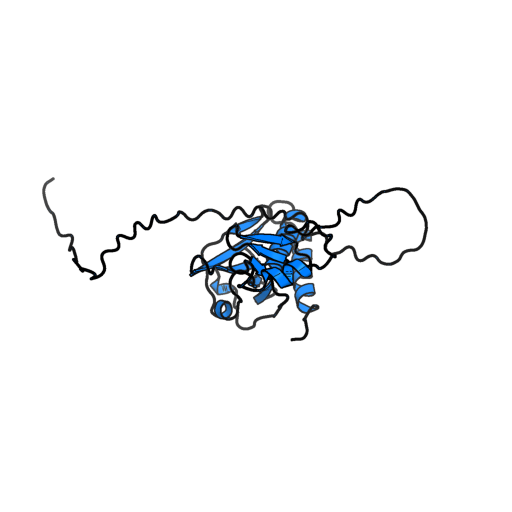OM 1200 O O . TRP A 1 161 ? -0.349 13.656 -6.442 1.00 86.31 161 TRP A O 1
ATOM 1210 N N . ASP A 1 162 ? -0.994 14.746 -8.311 1.00 84.12 162 ASP A N 1
ATOM 1211 C CA . ASP A 1 162 ? -2.412 14.420 -8.194 1.00 84.12 162 ASP A CA 1
ATOM 1212 C C . ASP A 1 162 ? -2.954 13.926 -9.536 1.00 84.12 162 ASP A C 1
ATOM 1214 O O . ASP A 1 162 ? -2.519 14.364 -10.602 1.00 84.12 162 ASP A O 1
ATOM 1218 N N . ASP A 1 163 ? -3.888 12.986 -9.471 1.00 88.62 163 ASP A N 1
ATOM 1219 C CA . ASP A 1 163 ? -4.533 12.369 -10.628 1.00 88.62 163 ASP A CA 1
ATOM 1220 C C . ASP A 1 163 ? -6.045 12.313 -10.366 1.00 88.62 163 ASP A C 1
ATOM 1222 O O . ASP A 1 163 ? -6.441 12.066 -9.224 1.00 88.62 163 ASP A O 1
ATOM 1226 N N . PRO A 1 164 ? -6.922 12.517 -11.366 1.00 90.38 164 PRO A N 1
ATOM 1227 C CA . PRO A 1 164 ? -8.367 12.405 -11.166 1.00 90.38 164 PRO A CA 1
ATOM 1228 C C . PRO A 1 164 ? -8.810 11.077 -10.531 1.00 90.38 164 PRO A C 1
ATOM 1230 O O . PRO A 1 164 ? -9.763 11.065 -9.749 1.00 90.38 164 PRO A O 1
ATOM 1233 N N . LEU A 1 165 ? -8.096 9.974 -10.796 1.00 91.81 165 LEU A N 1
ATOM 1234 C CA . LEU A 1 165 ? -8.363 8.664 -10.196 1.00 91.81 165 LEU A CA 1
ATOM 1235 C C . LEU A 1 165 ? -8.218 8.669 -8.671 1.00 91.81 165 LEU A C 1
ATOM 1237 O O . LEU A 1 165 ? -8.836 7.841 -8.007 1.00 91.81 165 LEU A O 1
ATOM 1241 N N . MET A 1 166 ? -7.491 9.631 -8.088 1.00 92.00 166 MET A N 1
ATOM 1242 C CA . MET A 1 166 ? -7.383 9.787 -6.636 1.00 92.00 166 MET A CA 1
ATOM 1243 C C . MET A 1 166 ? -8.760 9.928 -5.979 1.00 92.00 166 MET A C 1
ATOM 1245 O O . MET A 1 166 ? -8.946 9.501 -4.844 1.00 92.00 166 MET A O 1
ATOM 1249 N N . ALA A 1 167 ? -9.755 10.506 -6.670 1.00 91.81 167 ALA A N 1
ATOM 1250 C CA . ALA A 1 167 ? -11.139 10.621 -6.193 1.00 91.81 167 ALA A CA 1
ATOM 1251 C C . ALA A 1 167 ? -11.785 9.274 -5.826 1.00 91.81 167 ALA A C 1
ATOM 1253 O O . ALA A 1 167 ? -12.658 9.257 -4.964 1.00 91.81 167 ALA A O 1
ATOM 1254 N N . LEU A 1 168 ? -11.322 8.174 -6.422 1.00 93.00 168 LEU A N 1
ATOM 1255 C CA . LEU A 1 168 ? -11.858 6.825 -6.231 1.00 93.00 168 LEU A CA 1
ATOM 1256 C C . LEU A 1 168 ? -11.275 6.090 -5.017 1.00 93.00 168 LEU A C 1
ATOM 1258 O O . LEU A 1 168 ? -11.741 4.994 -4.702 1.00 93.00 168 LEU A O 1
ATOM 1262 N N . LEU A 1 169 ? -10.234 6.647 -4.390 1.00 94.56 169 LEU A N 1
ATOM 1263 C CA . LEU A 1 169 ? -9.544 6.023 -3.266 1.00 94.56 169 LEU A CA 1
ATOM 1264 C C . LEU A 1 169 ? -10.288 6.296 -1.968 1.00 94.56 169 LEU A C 1
ATOM 1266 O O . LEU A 1 169 ? -10.626 7.444 -1.650 1.00 94.56 169 LEU A O 1
ATOM 1270 N N . GLU A 1 170 ? -10.398 5.253 -1.159 1.00 94.31 170 GLU A N 1
ATOM 1271 C CA . GLU A 1 170 ? -10.591 5.407 0.267 1.00 94.31 170 GLU A CA 1
ATOM 1272 C C . GLU A 1 170 ? -9.340 6.089 0.876 1.00 94.31 170 GLU A C 1
ATOM 1274 O O . GLU A 1 170 ? -8.231 5.555 0.764 1.00 94.31 170 GLU A O 1
ATOM 1279 N N . PRO A 1 171 ? -9.468 7.282 1.503 1.00 92.62 171 PRO A N 1
ATOM 1280 C CA . PRO A 1 171 ? -8.312 8.036 1.988 1.00 92.62 171 PRO A CA 1
ATOM 1281 C C . PRO A 1 171 ? -7.452 7.218 2.952 1.00 92.62 171 PRO A C 1
ATOM 1283 O O . PRO A 1 171 ? -7.981 6.381 3.672 1.00 92.62 171 PRO A O 1
ATOM 1286 N N . ASP A 1 172 ? -6.155 7.496 3.013 1.00 92.19 172 ASP A N 1
ATOM 1287 C CA . ASP A 1 172 ? -5.154 6.882 3.896 1.00 92.19 172 ASP A CA 1
ATOM 1288 C C . ASP A 1 172 ? -4.898 5.375 3.732 1.00 92.19 172 ASP A C 1
ATOM 1290 O O . ASP A 1 172 ? -3.765 4.958 3.932 1.00 92.19 172 ASP A O 1
ATOM 1294 N N . VAL A 1 173 ? -5.895 4.554 3.393 1.00 94.75 173 VAL A N 1
ATOM 1295 C CA . VAL A 1 173 ? -5.796 3.081 3.406 1.00 94.75 173 VAL A CA 1
ATOM 1296 C C . VAL A 1 173 ? -5.767 2.441 2.021 1.00 94.75 173 VAL A C 1
ATOM 1298 O O . VAL A 1 173 ? -5.359 1.284 1.901 1.00 94.75 173 VAL A O 1
ATOM 1301 N N . GLU A 1 174 ? -6.139 3.181 0.979 1.00 96.88 174 GLU A N 1
ATOM 1302 C CA . GLU A 1 174 ? -5.910 2.809 -0.416 1.00 96.88 174 GLU A CA 1
ATOM 1303 C C . GLU A 1 174 ? -4.853 3.704 -1.059 1.00 96.88 174 GLU A C 1
ATOM 1305 O O . GLU A 1 174 ? -4.622 4.850 -0.660 1.00 96.88 174 GLU A O 1
ATOM 1310 N N . ALA A 1 175 ? -4.218 3.164 -2.093 1.00 97.12 175 ALA A N 1
ATOM 1311 C CA . ALA A 1 175 ? -3.235 3.864 -2.889 1.00 97.12 175 ALA A CA 1
ATOM 1312 C C . ALA A 1 175 ? -3.494 3.661 -4.383 1.00 97.12 175 ALA A C 1
ATOM 1314 O O . ALA A 1 175 ? -3.887 2.578 -4.824 1.00 97.12 175 ALA A O 1
ATOM 1315 N N . LEU A 1 176 ? -3.204 4.699 -5.167 1.00 96.69 176 LEU A N 1
ATOM 1316 C CA . LEU A 1 176 ? -3.108 4.605 -6.615 1.00 96.69 176 LEU A CA 1
ATOM 1317 C C . LEU A 1 176 ? -1.681 4.168 -6.946 1.00 96.69 176 LEU A C 1
ATOM 1319 O O . LEU A 1 176 ? -0.755 4.980 -6.936 1.00 96.69 176 LEU A O 1
ATOM 1323 N N . LEU A 1 177 ? -1.499 2.874 -7.188 1.00 97.12 177 LEU A N 1
ATOM 1324 C CA . LEU A 1 177 ? -0.242 2.282 -7.620 1.00 97.12 177 LEU A CA 1
ATOM 1325 C C . LEU A 1 177 ? -0.109 2.429 -9.136 1.00 97.12 177 LEU A C 1
ATOM 1327 O O . LEU A 1 177 ? -0.936 1.939 -9.903 1.00 97.12 177 LEU A O 1
ATOM 1331 N N . LEU A 1 178 ? 0.957 3.091 -9.557 1.00 95.56 178 LEU A N 1
ATOM 1332 C CA . LEU A 1 178 ? 1.249 3.398 -10.946 1.00 95.56 178 LEU A CA 1
ATOM 1333 C C . LEU A 1 178 ? 2.548 2.713 -11.334 1.00 95.56 178 LEU A C 1
ATOM 1335 O O . LEU A 1 178 ? 3.567 2.868 -10.658 1.00 95.56 178 LEU A O 1
ATOM 1339 N N . ASP A 1 179 ? 2.534 2.024 -12.465 1.00 94.06 179 ASP A N 1
ATOM 1340 C CA . ASP A 1 179 ? 3.730 1.473 -13.077 1.00 94.06 179 ASP A CA 1
ATOM 1341 C C . ASP A 1 179 ? 3.764 1.732 -14.581 1.00 94.06 179 ASP A C 1
ATOM 1343 O O . ASP A 1 179 ? 2.744 1.684 -15.273 1.00 94.06 179 ASP A O 1
ATOM 1347 N N . ARG A 1 180 ? 4.965 2.010 -15.089 1.00 91.69 180 ARG A N 1
ATOM 1348 C CA . ARG A 1 180 ? 5.185 2.370 -16.488 1.00 91.69 180 ARG A CA 1
ATOM 1349 C C . ARG A 1 180 ? 4.737 1.287 -17.466 1.00 91.69 180 ARG A C 1
ATOM 1351 O O . ARG A 1 180 ? 4.263 1.637 -18.543 1.00 91.69 180 ARG A O 1
ATOM 1358 N N . ASP A 1 181 ? 4.912 0.016 -17.115 1.00 90.88 181 ASP A N 1
ATOM 1359 C CA . ASP A 1 181 ? 4.592 -1.110 -17.998 1.00 90.88 181 ASP A CA 1
ATOM 1360 C C . ASP A 1 181 ? 3.286 -1.802 -17.596 1.00 90.88 181 ASP A C 1
ATOM 1362 O O . ASP A 1 181 ? 2.604 -2.373 -18.445 1.00 90.88 181 ASP A O 1
ATOM 1366 N N . HIS A 1 182 ? 2.926 -1.747 -16.310 1.00 92.31 182 HIS A N 1
ATOM 1367 C CA . HIS A 1 182 ? 1.789 -2.495 -15.763 1.00 92.31 182 HIS A CA 1
ATOM 1368 C C . HIS A 1 182 ? 0.526 -1.639 -15.543 1.00 92.31 182 HIS A C 1
ATOM 1370 O O . HIS A 1 182 ? -0.539 -2.179 -15.222 1.00 92.31 182 HIS A O 1
ATOM 1376 N N . GLY A 1 183 ? 0.603 -0.325 -15.778 1.00 92.62 183 GLY A N 1
ATOM 1377 C CA . GLY A 1 183 ? -0.535 0.595 -15.750 1.00 92.62 183 GLY A CA 1
ATOM 1378 C C . GLY A 1 183 ? -0.879 1.108 -14.351 1.00 92.62 183 GLY A C 1
ATOM 1379 O O . GLY A 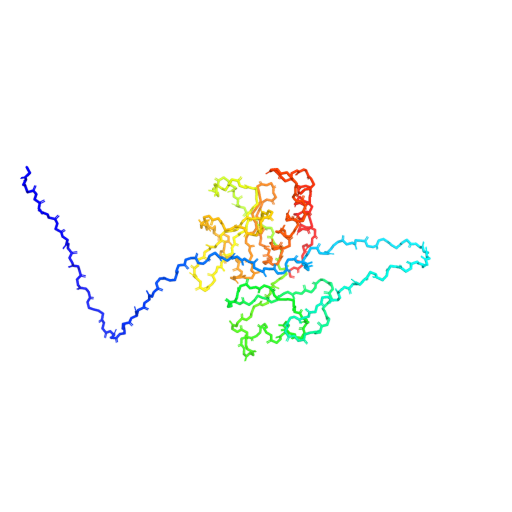1 183 ? -0.015 1.206 -13.482 1.00 92.62 183 GLY A O 1
ATOM 1380 N N . ALA A 1 184 ? -2.147 1.467 -14.151 1.00 94.69 184 ALA A N 1
ATOM 1381 C CA . ALA A 1 184 ? -2.654 2.028 -12.903 1.00 94.69 184 ALA A CA 1
ATOM 1382 C C . ALA A 1 184 ? -3.564 1.044 -12.165 1.00 94.69 184 ALA A C 1
ATOM 1384 O O . ALA A 1 184 ? -4.346 0.317 -12.779 1.00 94.69 184 ALA A O 1
ATOM 1385 N N . TRP A 1 185 ? -3.464 1.044 -10.840 1.00 97.12 185 TRP A N 1
ATOM 1386 C CA . TRP A 1 185 ? -4.206 0.158 -9.953 1.00 97.12 185 TRP A CA 1
ATOM 1387 C C . TRP A 1 185 ? -4.607 0.896 -8.683 1.00 97.12 185 TRP A C 1
ATOM 1389 O O . TRP A 1 185 ? -3.782 1.577 -8.080 1.00 97.12 185 TRP A O 1
ATOM 1399 N N . ILE A 1 186 ? -5.844 0.706 -8.236 1.00 97.25 186 ILE A N 1
ATOM 1400 C CA . ILE A 1 186 ? -6.219 0.982 -6.850 1.00 97.25 186 ILE A CA 1
ATOM 1401 C C . ILE A 1 186 ? -5.926 -0.287 -6.065 1.00 97.25 186 ILE A C 1
ATOM 1403 O O . ILE A 1 186 ? -6.431 -1.359 -6.405 1.00 97.25 186 ILE A O 1
ATOM 1407 N N . VAL A 1 187 ? -5.068 -0.174 -5.060 1.00 97.62 187 VAL A N 1
ATOM 1408 C CA . VAL A 1 187 ? -4.658 -1.288 -4.200 1.00 97.62 187 VAL A CA 1
ATOM 1409 C C . VAL A 1 187 ? -4.707 -0.860 -2.739 1.00 97.62 187 VAL A C 1
ATOM 1411 O O . VAL A 1 187 ? -4.636 0.340 -2.448 1.00 97.62 187 VAL A O 1
ATOM 1414 N N . PRO A 1 188 ? -4.770 -1.806 -1.794 1.00 96.81 188 PRO A N 1
ATOM 1415 C CA . PRO A 1 188 ? -4.651 -1.461 -0.394 1.00 96.81 188 PRO A CA 1
ATOM 1416 C C . PRO A 1 188 ? -3.223 -0.988 -0.091 1.00 96.81 188 PRO A C 1
ATOM 1418 O O . PRO A 1 188 ? -2.251 -1.441 -0.702 1.00 96.81 188 PRO A O 1
ATOM 1421 N N . LEU A 1 189 ? -3.078 -0.076 0.870 1.00 95.81 189 LEU A N 1
ATOM 1422 C CA . LEU A 1 189 ? -1.787 0.531 1.203 1.00 95.81 189 LEU A CA 1
ATOM 1423 C C . LEU A 1 189 ? -0.731 -0.513 1.621 1.00 95.81 189 LEU A C 1
ATOM 1425 O O . LEU A 1 189 ? 0.462 -0.344 1.356 1.00 95.81 189 LEU A O 1
ATOM 1429 N N . ASP A 1 190 ? -1.153 -1.614 2.244 1.00 94.94 190 ASP A N 1
ATOM 1430 C CA . ASP A 1 190 ? -0.250 -2.694 2.645 1.00 94.94 190 ASP A CA 1
ATOM 1431 C C . ASP A 1 190 ? 0.384 -3.432 1.448 1.00 94.94 190 ASP A C 1
ATOM 1433 O O . ASP A 1 190 ? 1.535 -3.863 1.547 1.00 94.94 190 ASP A O 1
ATOM 1437 N N . ASP A 1 191 ? -0.272 -3.489 0.284 1.00 96.44 191 ASP A N 1
ATOM 1438 C CA . ASP A 1 191 ? 0.316 -4.016 -0.951 1.00 96.44 191 ASP A CA 1
ATOM 1439 C C . ASP A 1 191 ? 1.436 -3.111 -1.479 1.00 96.44 191 ASP A C 1
ATOM 1441 O O . ASP A 1 191 ? 2.465 -3.613 -1.944 1.00 96.44 191 ASP A O 1
ATOM 1445 N N . CYS A 1 192 ? 1.306 -1.787 -1.344 1.00 96.75 192 CYS A N 1
ATOM 1446 C CA . CYS A 1 192 ? 2.387 -0.855 -1.673 1.00 96.75 192 CYS A CA 1
ATOM 1447 C C . CYS A 1 192 ? 3.601 -1.068 -0.763 1.00 96.75 192 CYS A C 1
ATOM 1449 O O . CYS A 1 192 ? 4.739 -1.118 -1.235 1.00 96.75 192 CYS A O 1
ATOM 1451 N N . TYR A 1 193 ? 3.383 -1.266 0.536 1.00 94.94 193 TYR A N 1
ATOM 1452 C CA . TYR A 1 193 ? 4.477 -1.555 1.461 1.00 94.94 193 TYR A CA 1
ATOM 1453 C C . TYR A 1 193 ? 5.062 -2.961 1.296 1.00 94.94 193 TYR A C 1
ATOM 1455 O O . TYR A 1 193 ? 6.270 -3.146 1.468 1.00 94.94 193 TYR A O 1
ATOM 1463 N N . ARG A 1 194 ? 4.259 -3.942 0.877 1.00 93.88 194 ARG A N 1
ATOM 1464 C CA . ARG A 1 194 ? 4.746 -5.257 0.448 1.00 93.88 194 ARG A CA 1
ATOM 1465 C C . ARG A 1 194 ? 5.656 -5.134 -0.772 1.00 93.88 194 ARG A C 1
ATOM 1467 O O . ARG A 1 194 ? 6.717 -5.757 -0.794 1.00 93.88 194 ARG A O 1
ATOM 1474 N N . LEU A 1 195 ? 5.288 -4.307 -1.753 1.00 95.50 195 LEU A N 1
ATOM 1475 C CA . LEU A 1 195 ? 6.137 -4.004 -2.908 1.00 95.50 195 LEU A CA 1
ATOM 1476 C C . LEU A 1 195 ? 7.446 -3.329 -2.481 1.00 95.50 195 LEU A C 1
ATOM 1478 O O . LEU A 1 195 ? 8.517 -3.729 -2.932 1.00 95.50 195 LEU A O 1
ATOM 1482 N N . VAL A 1 196 ? 7.387 -2.356 -1.568 1.00 95.06 196 VAL A N 1
ATOM 1483 C CA . VAL A 1 196 ? 8.583 -1.735 -0.972 1.00 95.06 196 VAL A CA 1
ATOM 1484 C C . VAL A 1 196 ? 9.471 -2.794 -0.315 1.00 95.06 196 VAL A C 1
ATOM 1486 O O . VAL A 1 196 ? 10.680 -2.794 -0.532 1.00 95.06 196 VAL A O 1
ATOM 1489 N N . GLY A 1 197 ? 8.890 -3.725 0.443 1.00 91.62 197 GLY A N 1
ATOM 1490 C CA . GLY A 1 197 ? 9.603 -4.860 1.029 1.00 91.62 197 GLY A CA 1
ATOM 1491 C C . GLY A 1 197 ? 10.280 -5.761 0.014 1.00 91.62 197 GLY A C 1
ATOM 1492 O O . GLY A 1 197 ? 11.460 -6.076 0.160 1.00 91.62 197 GLY A O 1
ATOM 1493 N N . LEU A 1 198 ? 9.567 -6.110 -1.049 1.00 93.38 198 LEU A N 1
ATOM 1494 C CA . LEU A 1 198 ? 10.106 -6.878 -2.161 1.00 93.38 198 LEU A CA 1
ATOM 1495 C C . LEU A 1 198 ? 11.295 -6.155 -2.809 1.00 93.38 198 LEU A C 1
ATOM 1497 O O . LEU A 1 198 ? 12.345 -6.766 -2.999 1.00 93.38 198 LEU A O 1
ATOM 1501 N N . VAL A 1 199 ? 11.172 -4.854 -3.087 1.00 92.25 199 VAL A N 1
ATOM 1502 C CA . VAL A 1 199 ? 12.261 -4.057 -3.671 1.00 92.25 199 VAL A CA 1
ATOM 1503 C C . VAL A 1 199 ? 13.468 -4.016 -2.741 1.00 92.25 199 VAL A C 1
ATOM 1505 O O . VAL A 1 199 ? 14.583 -4.279 -3.184 1.00 92.25 199 VAL A O 1
ATOM 1508 N N . ARG A 1 200 ? 13.261 -3.751 -1.448 1.00 90.56 200 ARG A N 1
ATOM 1509 C CA . ARG A 1 200 ? 14.341 -3.682 -0.451 1.00 90.56 200 ARG A CA 1
ATOM 1510 C C . ARG A 1 200 ? 15.106 -4.989 -0.308 1.00 90.56 200 ARG A C 1
ATOM 1512 O O . ARG A 1 200 ? 16.332 -4.959 -0.276 1.00 90.56 200 ARG A O 1
ATOM 1519 N N . SER A 1 201 ? 14.406 -6.119 -0.251 1.00 90.19 201 SER A N 1
ATOM 1520 C CA . SER A 1 201 ? 15.030 -7.429 -0.029 1.00 90.19 201 SER A CA 1
ATOM 1521 C C . SER A 1 201 ? 15.762 -7.982 -1.254 1.00 90.19 201 SER A C 1
ATOM 1523 O O . SER A 1 201 ? 16.646 -8.824 -1.101 1.00 90.19 201 SER A O 1
ATOM 1525 N N . HIS A 1 202 ? 15.412 -7.529 -2.462 1.00 89.62 202 HIS A N 1
ATOM 1526 C CA . HIS A 1 202 ? 15.935 -8.086 -3.717 1.00 89.62 202 HIS A CA 1
ATOM 1527 C C . HIS A 1 202 ? 16.820 -7.134 -4.519 1.00 89.62 202 HIS A C 1
ATOM 1529 O O . HIS A 1 202 ? 17.368 -7.520 -5.553 1.00 89.62 202 HIS A O 1
ATOM 1535 N N . TRP A 1 203 ? 17.000 -5.900 -4.055 1.00 89.50 203 TRP A N 1
ATOM 1536 C CA . TRP A 1 203 ? 17.830 -4.939 -4.762 1.00 89.50 203 TRP A CA 1
ATOM 1537 C C . TRP A 1 203 ? 19.302 -5.348 -4.797 1.00 89.50 203 TRP A C 1
ATOM 1539 O O . TRP A 1 203 ? 19.908 -5.624 -3.760 1.00 89.50 203 TRP A O 1
ATOM 1549 N N . ARG A 1 204 ? 19.916 -5.304 -5.987 1.00 87.44 204 ARG A N 1
ATOM 1550 C CA . ARG A 1 204 ? 21.365 -5.483 -6.154 1.00 87.44 204 ARG A CA 1
ATOM 1551 C C . ARG A 1 204 ? 21.991 -4.433 -7.070 1.00 87.44 204 ARG A C 1
ATOM 1553 O O . ARG A 1 204 ? 21.457 -4.102 -8.126 1.00 87.44 204 ARG A O 1
ATOM 1560 N N . GLY A 1 205 ? 23.174 -3.951 -6.688 1.00 84.38 205 GLY A N 1
ATOM 1561 C CA . GLY A 1 205 ? 23.930 -2.954 -7.452 1.00 84.38 205 GLY A CA 1
ATOM 1562 C C . GLY A 1 205 ? 23.249 -1.580 -7.514 1.00 84.38 205 GLY A C 1
ATOM 1563 O O . GLY A 1 205 ? 22.380 -1.264 -6.707 1.00 84.38 205 GLY A O 1
ATOM 1564 N N . LEU A 1 206 ? 23.648 -0.748 -8.480 1.00 76.12 206 LEU A N 1
ATOM 1565 C CA . LEU A 1 206 ? 23.134 0.624 -8.627 1.00 76.12 206 LEU A CA 1
ATOM 1566 C C . LEU A 1 206 ? 21.735 0.690 -9.262 1.00 76.12 206 LEU A C 1
ATOM 1568 O O . LEU A 1 206 ? 20.996 1.634 -9.014 1.00 76.12 206 LEU A O 1
ATOM 1572 N N . THR A 1 207 ? 21.366 -0.301 -10.079 1.00 77.12 207 THR A N 1
ATOM 1573 C CA . THR A 1 207 ? 20.127 -0.294 -10.887 1.00 77.12 207 THR A CA 1
ATOM 1574 C C . THR A 1 207 ? 19.127 -1.385 -10.492 1.00 77.12 207 THR A C 1
ATOM 1576 O O . THR A 1 207 ? 18.170 -1.640 -11.230 1.00 77.12 207 THR A O 1
ATOM 1579 N N . GLY A 1 208 ? 19.373 -2.071 -9.371 1.00 76.31 208 GLY A N 1
ATOM 1580 C CA . GLY A 1 208 ? 18.523 -3.124 -8.807 1.00 76.31 208 GLY A CA 1
ATOM 1581 C C . GLY A 1 208 ? 18.705 -4.515 -9.417 1.00 76.31 208 GLY A C 1
ATOM 1582 O O . GLY A 1 208 ? 18.406 -5.504 -8.753 1.00 76.31 208 GLY A O 1
ATOM 1583 N N . GLY A 1 209 ? 19.255 -4.609 -10.630 1.00 82.19 209 GLY A N 1
ATOM 1584 C CA . GLY A 1 209 ? 19.467 -5.877 -11.333 1.00 82.19 209 GLY A CA 1
ATOM 1585 C C . GLY A 1 209 ? 18.177 -6.495 -11.904 1.00 82.19 209 GLY A C 1
ATOM 1586 O O . GLY A 1 209 ? 17.101 -5.909 -11.790 1.00 82.19 209 GLY A O 1
ATOM 1587 N N . PRO A 1 210 ? 18.270 -7.654 -12.581 1.00 84.56 210 PRO A N 1
ATOM 1588 C CA . PRO A 1 210 ? 17.117 -8.316 -13.197 1.00 84.56 210 PRO A CA 1
ATOM 1589 C C . PRO A 1 210 ? 16.172 -8.994 -12.185 1.00 84.56 210 PRO A C 1
ATOM 1591 O O . PRO A 1 210 ? 14.966 -8.941 -12.397 1.00 84.56 210 PRO A O 1
ATOM 1594 N N . ASP A 1 211 ? 16.681 -9.543 -11.070 1.00 87.44 211 ASP A N 1
ATOM 1595 C CA . ASP A 1 211 ? 15.871 -10.264 -10.058 1.00 87.44 211 ASP A CA 1
ATOM 1596 C C . ASP A 1 211 ? 14.754 -9.385 -9.474 1.00 87.44 211 ASP A C 1
ATOM 1598 O O . ASP A 1 211 ? 13.589 -9.778 -9.447 1.00 87.44 211 ASP A O 1
ATOM 1602 N N . VAL A 1 212 ? 15.065 -8.145 -9.072 1.00 90.12 212 VAL A N 1
ATOM 1603 C CA . VAL A 1 212 ? 14.036 -7.236 -8.545 1.00 90.12 212 VAL A CA 1
ATOM 1604 C C . VAL A 1 212 ? 12.989 -6.881 -9.606 1.00 90.12 212 VAL A C 1
ATOM 1606 O O . VAL A 1 212 ? 11.811 -6.777 -9.282 1.00 90.12 212 VAL A O 1
ATOM 1609 N N . ARG A 1 213 ? 13.384 -6.745 -10.881 1.00 88.56 213 ARG A N 1
ATOM 1610 C CA . ARG A 1 213 ? 12.454 -6.420 -11.976 1.00 88.56 213 ARG A CA 1
ATOM 1611 C C . ARG A 1 213 ? 11.494 -7.568 -12.250 1.00 88.56 213 ARG A C 1
ATOM 1613 O O . ARG A 1 213 ? 10.302 -7.326 -12.385 1.00 88.56 213 ARG A O 1
ATOM 1620 N N . GLU A 1 214 ? 12.001 -8.797 -12.282 1.00 92.25 214 GLU A N 1
ATOM 1621 C CA . GLU A 1 214 ? 11.178 -9.999 -12.439 1.00 92.25 214 GLU A CA 1
ATOM 1622 C C . GLU A 1 214 ? 10.166 -10.128 -11.294 1.00 92.25 214 GLU A C 1
ATOM 1624 O O . GLU A 1 214 ? 8.988 -10.405 -11.514 1.00 92.25 214 GLU A O 1
ATOM 1629 N N . ARG A 1 215 ? 10.596 -9.846 -10.062 1.00 93.38 215 ARG A N 1
ATOM 1630 C CA . ARG A 1 215 ? 9.718 -9.886 -8.887 1.00 93.38 215 ARG A CA 1
ATOM 1631 C C . ARG A 1 215 ? 8.664 -8.783 -8.888 1.00 93.38 215 ARG A C 1
ATOM 1633 O O . ARG A 1 215 ? 7.537 -9.050 -8.482 1.00 93.38 215 ARG A O 1
ATOM 1640 N N . ILE A 1 216 ? 9.001 -7.577 -9.350 1.00 93.88 216 ILE A N 1
ATOM 1641 C CA . ILE A 1 216 ? 8.022 -6.498 -9.551 1.00 93.88 216 ILE A CA 1
ATOM 1642 C C . ILE A 1 216 ? 7.008 -6.906 -10.627 1.00 93.88 216 ILE A C 1
ATOM 1644 O O . ILE A 1 216 ? 5.809 -6.775 -10.403 1.00 93.88 216 ILE A O 1
ATOM 1648 N N . ALA A 1 217 ? 7.456 -7.460 -11.757 1.00 93.88 217 ALA A N 1
ATOM 1649 C CA . ALA A 1 217 ? 6.548 -7.936 -12.801 1.00 93.88 217 ALA A CA 1
ATOM 1650 C C . ALA A 1 217 ? 5.591 -9.011 -12.260 1.00 93.88 217 ALA A C 1
ATOM 1652 O O . ALA A 1 217 ? 4.376 -8.895 -12.404 1.00 93.88 217 ALA A O 1
ATOM 1653 N N . ARG A 1 218 ? 6.124 -9.995 -11.522 1.00 94.81 218 ARG A N 1
ATOM 1654 C CA . ARG A 1 218 ? 5.318 -11.028 -10.860 1.00 94.81 218 ARG A CA 1
ATOM 1655 C C . ARG A 1 218 ? 4.334 -10.447 -9.844 1.00 94.81 218 ARG A C 1
ATOM 1657 O O . ARG A 1 218 ? 3.210 -10.925 -9.764 1.00 94.81 218 ARG A O 1
ATOM 1664 N N . PHE A 1 219 ? 4.724 -9.415 -9.094 1.00 95.31 219 PHE A N 1
ATOM 1665 C CA . PHE A 1 219 ? 3.820 -8.714 -8.180 1.00 95.31 219 PHE A CA 1
ATOM 1666 C C . PHE A 1 219 ? 2.587 -8.168 -8.919 1.00 95.31 219 PHE A C 1
ATOM 1668 O O . PHE A 1 219 ? 1.474 -8.336 -8.428 1.00 95.31 219 PHE A O 1
ATOM 1675 N N . PHE A 1 220 ? 2.762 -7.561 -10.097 1.00 95.12 220 PHE A N 1
ATOM 1676 C CA . PHE A 1 220 ? 1.646 -7.048 -10.901 1.00 95.12 220 PHE A CA 1
ATOM 1677 C C . PHE A 1 220 ? 0.821 -8.157 -11.567 1.00 95.12 220 PHE A C 1
ATOM 1679 O O . PHE A 1 220 ? -0.400 -8.026 -11.676 1.00 95.12 220 PHE A O 1
ATOM 1686 N N . THR A 1 221 ? 1.451 -9.265 -11.967 1.00 93.19 221 THR A N 1
ATOM 1687 C CA . THR A 1 221 ? 0.727 -10.468 -12.410 1.00 93.19 221 THR A CA 1
ATOM 1688 C C . THR A 1 221 ? -0.174 -10.994 -11.294 1.00 93.19 221 THR A C 1
ATOM 1690 O O . THR A 1 221 ? -1.371 -11.163 -11.503 1.00 93.19 221 THR A O 1
ATOM 1693 N N . ASP A 1 222 ? 0.363 -11.131 -10.080 1.00 90.81 222 ASP A N 1
ATOM 1694 C CA . ASP A 1 222 ? -0.396 -11.593 -8.918 1.00 90.81 222 ASP A CA 1
ATOM 1695 C C . ASP A 1 222 ? -1.575 -10.658 -8.588 1.00 90.81 222 ASP A C 1
ATOM 1697 O O . ASP A 1 222 ? -2.644 -11.137 -8.228 1.00 90.81 222 ASP A O 1
ATOM 1701 N N . LEU A 1 223 ? -1.418 -9.333 -8.734 1.00 91.12 223 LEU A N 1
ATOM 1702 C CA . LEU A 1 223 ? -2.531 -8.384 -8.565 1.00 91.12 223 LEU A CA 1
ATOM 1703 C C . LEU A 1 223 ? -3.661 -8.600 -9.581 1.00 91.12 223 LEU A C 1
ATOM 1705 O O . LEU A 1 223 ? -4.821 -8.346 -9.263 1.00 91.12 223 LEU A O 1
ATOM 1709 N N . SER A 1 224 ? -3.320 -9.045 -10.790 1.00 83.50 224 SER A N 1
ATOM 1710 C CA . SER A 1 224 ? -4.283 -9.274 -11.871 1.00 83.50 224 SER A CA 1
ATOM 1711 C C . SER A 1 224 ? -5.075 -10.566 -11.677 1.00 83.50 224 SER A C 1
ATOM 1713 O O . SER A 1 224 ? -6.272 -10.599 -11.969 1.00 83.50 224 SER A O 1
ATOM 1715 N N . ASP A 1 225 ? -4.415 -11.605 -11.164 1.00 79.44 225 ASP A N 1
ATOM 1716 C CA . ASP A 1 225 ? -5.007 -12.928 -10.949 1.00 79.44 225 ASP A CA 1
ATOM 1717 C C . ASP A 1 225 ? -5.931 -12.957 -9.722 1.00 79.44 225 ASP A C 1
ATOM 1719 O O . ASP A 1 225 ? -6.960 -13.630 -9.723 1.00 79.44 225 ASP A O 1
ATOM 1723 N N . ASP A 1 226 ? -5.601 -12.185 -8.685 1.00 65.94 226 ASP A N 1
ATOM 1724 C CA . ASP A 1 226 ? -6.286 -12.177 -7.385 1.00 65.94 226 ASP A CA 1
ATOM 1725 C C . ASP A 1 226 ? -7.504 -11.234 -7.364 1.00 65.94 226 ASP A C 1
ATOM 1727 O O . ASP A 1 226 ? -7.803 -10.584 -6.356 1.00 65.94 226 ASP A O 1
ATOM 1731 N N . ARG A 1 227 ? -8.192 -11.124 -8.510 1.00 58.22 227 ARG A N 1
ATOM 1732 C CA . ARG A 1 227 ? -9.379 -10.284 -8.707 1.00 58.22 227 ARG A CA 1
ATOM 1733 C C . ARG A 1 227 ? -10.469 -10.746 -7.736 1.00 58.22 227 ARG A C 1
ATOM 1735 O O . ARG A 1 227 ? -11.236 -11.660 -8.036 1.00 58.22 227 ARG A O 1
ATOM 1742 N N . SER A 1 228 ? -10.514 -10.138 -6.551 1.00 44.38 228 SER A N 1
ATOM 1743 C CA . SER A 1 228 ? -11.575 -10.401 -5.581 1.00 44.38 228 SER A CA 1
ATOM 1744 C C . SER A 1 228 ? -12.907 -10.086 -6.265 1.00 44.38 228 SER A C 1
ATOM 1746 O O . SER A 1 228 ? -13.037 -8.996 -6.832 1.00 44.38 228 SER A O 1
ATOM 1748 N N . PRO A 1 229 ? -13.867 -11.029 -6.301 1.00 30.25 229 PRO A N 1
ATOM 1749 C CA . PRO A 1 229 ? -15.195 -10.721 -6.803 1.00 30.25 229 PRO A CA 1
ATOM 1750 C C . PRO A 1 229 ? -15.770 -9.587 -5.949 1.00 30.25 229 PRO A C 1
ATOM 1752 O O . PRO A 1 229 ? -15.594 -9.589 -4.729 1.00 30.25 229 PRO A O 1
ATOM 1755 N N . ALA A 1 230 ? -16.354 -8.605 -6.636 1.00 34.38 230 ALA A N 1
ATOM 1756 C CA . ALA A 1 230 ? -16.994 -7.433 -6.048 1.00 34.38 230 ALA A CA 1
ATOM 1757 C C . ALA A 1 230 ? -18.049 -7.802 -4.995 1.00 34.38 230 ALA A C 1
ATOM 1759 O O . ALA A 1 230 ? -18.705 -8.859 -5.165 1.00 34.38 230 ALA A O 1
#

Sequence (230 aa):
MNGSTRDGGTVNGRTRDGGTVNGTMRDGGTVSGRLRLHDLTRRRRTTTPATASPGNADQLVSEERCELCGEPVPEGHRHLLDLTTRELCCACRACQVLFDHAAAGGAQYRLVPRRRERQDGFTWSGLGAPVRTVFLVRDSGAGRSVMYYPSPAGAVAGPAWDDPLMALLEPDVEALLLDRDHGAWIVPLDDCYRLVGLVRSHWRGLTGGPDVRERIARFFTDLSDDRSPA

InterPro domains:
  IPR045991 Protein of unknown function DUF5947 [PF19372] (65-225)

Nearest PDB structures (foldseek):
  5wbf-assembly3_C  TM=3.068E-01  e=5.615E+00  Helicobacter pylori 26695

Solvent-accessible surface area (backbone atoms only — not comparable to full-atom values): 14393 Å² total; per-residue (Å²): 143,83,90,84,91,88,81,88,85,82,85,88,80,86,78,94,68,98,68,87,78,85,74,75,80,75,74,86,72,77,74,74,73,76,62,77,53,81,65,64,59,68,84,76,77,82,78,73,93,75,88,88,85,93,72,96,68,88,70,77,72,74,71,49,44,10,73,85,78,63,48,73,34,62,91,87,60,50,37,29,34,32,69,83,79,72,42,78,35,50,34,28,76,68,56,45,63,50,30,58,34,63,89,68,58,19,80,44,32,41,62,38,60,83,60,53,45,81,49,80,91,75,62,69,82,77,72,74,63,96,64,59,50,38,36,36,30,40,36,70,93,77,73,44,50,43,26,30,28,63,30,72,90,34,64,42,79,52,74,74,58,85,58,82,70,60,78,77,47,56,62,66,32,24,23,48,37,38,30,71,89,81,43,33,28,42,31,24,41,66,57,56,52,27,49,17,31,48,35,38,76,42,51,40,83,95,81,28,51,67,69,29,52,54,50,52,53,48,51,55,51,51,55,64,73,64,56,68,82,130